Protein AF-A0A1Z2XP63-F1 (afdb_monomer)

Mean predicted aligned error: 11.04 Å

Solvent-accessible surface area (backbone atoms only — not comparable to full-atom values): 19575 Å² total; per-residue (Å²): 130,89,80,77,84,49,74,69,53,55,50,52,48,52,48,51,57,40,24,69,79,58,38,51,77,51,30,22,65,76,68,73,44,58,54,68,60,51,52,61,46,58,79,58,48,83,84,54,69,61,41,58,48,47,54,52,58,77,40,43,87,77,51,74,78,88,70,82,74,56,65,56,58,56,46,28,33,49,48,48,53,48,49,58,50,52,52,52,50,43,52,54,37,48,51,52,40,49,58,58,30,53,35,31,29,61,64,52,76,69,74,53,88,68,74,53,41,88,83,45,42,54,40,68,40,58,62,42,39,68,79,46,59,31,21,59,68,41,46,67,56,55,66,71,60,34,40,54,51,50,42,54,51,19,61,75,72,74,42,89,68,53,68,73,56,40,50,52,54,35,52,55,30,63,73,53,86,66,79,50,71,101,43,72,67,53,51,48,55,52,46,52,38,46,52,54,40,49,52,50,32,36,50,47,34,55,51,44,52,52,30,37,58,43,32,64,77,38,89,60,30,69,67,47,51,70,37,88,53,19,53,75,68,48,27,35,48,50,51,31,74,61,54,70,68,78,82,41,89,44,62,65,56,47,34,43,34,35,25,45,35,77,65,88,74,84,56,98,84,62,89,72,95,73,87,64,69,39,96,40,69,49,86,58,44,47,57,52,41,52,52,31,49,50,46,36,65,74,68,56,49,80,86,38,71,46,39,52,48,35,52,52,35,49,74,71,67,48,54,69,71,57,33,48,37,52,30,41,38,52,44,50,48,49,52,49,51,55,49,52,54,52,53,55,63,73,78,105

Nearest PDB structures (foldseek):
  8wt6-assembly1_D  TM=7.818E-01  e=1.299E-03  Escherichia coli
  3icx-assembly2_C-2  TM=6.007E-01  e=1.421E-02  Saccharolobus solfataricus
  5gin-assembly1_A  TM=4.903E-01  e=7.813E-03  Saccharolobus solfataricus

Radius of gyration: 26.94 Å; Cα contacts (8 Å, |Δi|>4): 339; chains: 1; bounding box: 61×52×84 Å

Sequence (348 aa):
MSKSITQDMKYSQSLMKNAEKNCVSRASRKYNKSRSYIYFWKARWDGSVESLANYALDHWIDLKRYAPEPETRKMLKTYHRQYGQYLKLKVSLKTNLITLLDEVFPGANTLFTSAPRKSDGHEKWVDFAVKFWHRECVCGGSEAAFAKRYQKWCQKHGYRFSEQKALQIYEIASSHPNTLPKAEDTKRLITYAVNQLTSITETLSSIQNEMLSLASVLPKFPVVMGMFGMGETLGPQLMAEIGNIERFERKQSLVAFAGVDAPAYQSGTFESQKRHISKRGSPRLPKTFFQVMNTILQHAPADDPVYQFLDRKRAEGKHYYVYMTAGANKFLRIYYGTVKAYLRQLDC

Organism: NCBI:txid1796620

Secondary structure (DSSP, 8-state):
---PPPHHHHHHHHHHHHHHHH-HHHHHHHHT--HHHHHHHHTT--SSSHHHHHHHHHTTTTS---PPPPHHHHHHHHHHHHHHHHHHHHHHHHHHHHHHHHTTSTTGGGS--PPPPTTT---HHHHHHHH--STHHHHTS-HHHHHHHHHHHHHHTTPPP-HHHHHHHHHHHHHS--SS-S-HHHHHHHHHHHHHHHHHHHHHHHHHHHHHHHHHTSTTHHHHHTSTT-HHHHHHHHHHHH--GGG-SSHHHHHHHTT-S------TT---S-PPPP--S-SSHHHHHHHHHHHHHHH--TT-HHHHHHHHHHHTT--HHHHHHHHHHHHHHHHHHHHHHHHHHH--

pLDDT: mean 86.23, std 15.27, range [33.44, 98.0]

InterPro domains:
  IPR003346 Transposase IS116/IS110/IS902, C-terminal [PF02371] (224-305)
  IPR047650 Transposase IS110-like [PTHR33055] (52-340)

Structure (mmCIF, N/CA/C/O backbone):
data_AF-A0A1Z2XP63-F1
#
_entry.id   AF-A0A1Z2XP63-F1
#
loop_
_atom_site.group_PDB
_atom_site.id
_atom_site.type_symbol
_atom_site.label_atom_id
_atom_site.label_alt_id
_atom_site.label_comp_id
_atom_site.label_asym_id
_atom_site.label_entity_id
_atom_site.label_seq_id
_atom_site.pdbx_PDB_ins_code
_atom_site.Cartn_x
_atom_site.Cartn_y
_atom_site.Cartn_z
_atom_site.occupancy
_atom_site.B_iso_or_equiv
_atom_site.auth_seq_id
_atom_site.auth_comp_id
_atom_site.auth_asym_id
_atom_site.auth_atom_id
_atom_site.pdbx_PDB_model_num
ATOM 1 N N . MET A 1 1 ? -2.467 20.332 51.821 1.00 35.47 1 MET A N 1
ATOM 2 C CA . MET A 1 1 ? -1.634 19.850 50.695 1.00 35.47 1 MET A CA 1
ATOM 3 C C . MET A 1 1 ? -1.963 20.670 49.455 1.00 35.47 1 MET A C 1
ATOM 5 O O . MET A 1 1 ? -3.092 20.612 48.987 1.00 35.47 1 MET A O 1
ATOM 9 N N . SER A 1 2 ? -1.013 21.475 48.974 1.00 33.44 2 SER A N 1
ATOM 10 C CA . SER A 1 2 ? -1.132 22.247 47.728 1.00 33.44 2 SER A CA 1
ATOM 11 C C . SER A 1 2 ? -1.314 21.282 46.546 1.00 33.44 2 SER A C 1
ATOM 13 O O . SER A 1 2 ? -0.408 20.508 46.238 1.00 33.44 2 SER A O 1
ATOM 15 N N . LYS A 1 3 ? -2.509 21.249 45.937 1.00 50.16 3 LYS A N 1
ATOM 16 C CA . LYS A 1 3 ? -2.795 20.414 44.758 1.00 50.16 3 LYS A CA 1
ATOM 17 C C . LYS A 1 3 ? -2.100 21.056 43.555 1.00 50.16 3 LYS A C 1
ATOM 19 O O . LYS A 1 3 ? -2.509 22.125 43.109 1.00 50.16 3 LYS A O 1
ATOM 24 N N . SER A 1 4 ? -1.024 20.446 43.055 1.00 54.75 4 SER A N 1
ATOM 25 C CA . SER A 1 4 ? -0.286 21.008 41.922 1.00 54.75 4 SER A CA 1
ATOM 26 C C . SER A 1 4 ? -1.138 20.966 40.646 1.00 54.75 4 SER A C 1
ATOM 28 O O . SER A 1 4 ? -1.776 19.965 40.319 1.00 54.75 4 SER A O 1
ATOM 30 N N . ILE A 1 5 ? -1.177 22.087 39.924 1.00 59.34 5 ILE A N 1
ATOM 31 C CA . ILE A 1 5 ? -1.890 22.196 38.649 1.00 59.34 5 ILE A CA 1
ATOM 32 C C . ILE A 1 5 ? -1.161 21.342 37.602 1.00 59.34 5 ILE A C 1
ATOM 34 O O . ILE A 1 5 ? -0.014 21.635 37.250 1.00 59.34 5 ILE A O 1
ATOM 38 N N . THR A 1 6 ? -1.836 20.325 37.059 1.00 70.81 6 THR A N 1
ATOM 39 C CA . THR A 1 6 ? -1.261 19.439 36.034 1.00 70.81 6 THR A CA 1
ATOM 40 C C . THR A 1 6 ? -1.131 20.133 34.672 1.00 70.81 6 THR A C 1
ATOM 42 O O . THR A 1 6 ? -1.803 21.124 34.366 1.00 70.81 6 THR A O 1
ATOM 45 N N . GLN A 1 7 ? -0.258 19.609 33.808 1.00 62.97 7 GLN A N 1
ATOM 46 C CA . GLN A 1 7 ? -0.040 20.149 32.461 1.00 62.97 7 GLN A CA 1
ATOM 47 C C . GLN A 1 7 ? -1.306 20.084 31.585 1.00 62.97 7 GLN A C 1
ATOM 49 O O . GLN A 1 7 ? -1.567 21.009 30.812 1.00 62.97 7 GLN A O 1
ATOM 54 N N . ASP A 1 8 ? -2.143 19.062 31.778 1.00 63.91 8 ASP A N 1
ATOM 55 C CA . ASP A 1 8 ? -3.434 18.913 31.095 1.00 63.91 8 ASP A CA 1
ATOM 56 C C . ASP A 1 8 ? -4.460 19.970 31.527 1.00 63.91 8 ASP A C 1
ATOM 58 O O . ASP A 1 8 ? -5.258 20.446 30.710 1.00 63.91 8 ASP A O 1
ATOM 62 N N . MET A 1 9 ? -4.411 20.406 32.789 1.00 71.88 9 MET A N 1
ATOM 63 C CA . MET A 1 9 ? -5.259 21.486 33.296 1.00 71.88 9 MET A CA 1
ATOM 64 C C . MET A 1 9 ? -4.839 22.840 32.719 1.00 71.88 9 MET A C 1
ATOM 66 O O . MET A 1 9 ? -5.693 23.601 32.266 1.00 71.88 9 MET A O 1
ATOM 70 N N . LYS A 1 10 ? -3.528 23.111 32.619 1.00 73.94 10 LYS A N 1
ATOM 71 C CA . LYS A 1 10 ? -3.009 24.313 31.935 1.00 73.94 10 LYS A CA 1
ATOM 72 C C . LYS A 1 10 ? -3.377 24.323 30.451 1.00 73.94 10 LYS A C 1
ATOM 74 O O . LYS A 1 10 ? -3.763 25.363 29.915 1.00 73.94 10 LYS A O 1
ATOM 79 N N . TYR A 1 11 ? -3.304 23.166 29.787 1.00 78.06 11 TYR A N 1
ATOM 80 C CA . TYR A 1 11 ? -3.741 23.015 28.398 1.00 78.06 11 TYR A CA 1
ATOM 81 C C . TYR A 1 11 ? -5.241 23.304 28.242 1.00 78.06 11 TYR A C 1
ATOM 83 O O . TYR A 1 11 ? -5.636 24.070 27.360 1.00 78.06 11 TYR A O 1
ATOM 91 N N . SER A 1 12 ? -6.073 22.744 29.122 1.00 79.00 12 SER A N 1
ATOM 92 C CA . SER A 1 12 ? -7.526 22.940 29.100 1.00 79.00 12 SER A CA 1
ATOM 93 C C . SER A 1 12 ? -7.911 24.394 29.393 1.00 79.00 12 SER A C 1
ATOM 95 O O . SER A 1 12 ? -8.732 24.961 28.674 1.00 79.00 12 SER A O 1
ATOM 97 N N . GLN A 1 13 ? -7.241 25.050 30.345 1.00 81.94 13 GLN A N 1
ATOM 98 C CA . GLN A 1 13 ? -7.426 26.477 30.618 1.00 81.94 13 GLN A CA 1
ATOM 99 C C . GLN A 1 13 ? -7.012 27.347 29.417 1.00 81.94 13 GLN A C 1
ATOM 101 O O . GLN A 1 13 ? -7.727 28.275 29.042 1.00 81.94 13 GLN A O 1
ATOM 106 N N . SER A 1 14 ? -5.884 27.034 28.768 1.00 84.38 14 SER A N 1
ATOM 107 C CA . SER A 1 14 ? -5.434 27.729 27.553 1.00 84.38 14 SER A CA 1
ATOM 108 C C . SER A 1 14 ? -6.450 27.597 26.413 1.00 84.38 14 SER A C 1
ATOM 110 O O . SER A 1 14 ? -6.760 28.581 25.736 1.00 84.38 14 SER A O 1
ATOM 112 N N . LEU A 1 15 ? -7.008 26.397 26.227 1.00 85.56 15 LEU A N 1
ATOM 113 C CA . LEU A 1 15 ? -8.052 26.125 25.242 1.00 85.56 15 LEU A CA 1
ATOM 114 C C . LEU A 1 15 ? -9.317 26.957 25.508 1.00 85.56 15 LEU A C 1
ATOM 116 O O . LEU A 1 15 ? -9.838 27.566 24.571 1.00 85.56 15 LEU A O 1
ATOM 120 N N . MET A 1 16 ? -9.798 27.003 26.754 1.00 88.31 16 MET A N 1
ATOM 121 C CA . MET A 1 16 ? -11.005 27.757 27.116 1.00 88.31 16 MET A CA 1
ATOM 122 C C . MET A 1 16 ? -10.810 29.270 26.951 1.00 88.31 16 MET A C 1
ATOM 124 O O . MET A 1 16 ? -11.596 29.908 26.247 1.00 88.31 16 MET A O 1
ATOM 128 N N . LYS A 1 17 ? -9.693 29.822 27.450 1.00 87.56 17 LYS A N 1
ATOM 129 C CA . LYS A 1 17 ? -9.319 31.234 27.240 1.00 87.56 17 LYS A CA 1
ATOM 130 C C . LYS A 1 17 ? -9.231 31.588 25.754 1.00 87.56 17 LYS A C 1
ATOM 132 O O . LYS A 1 17 ? -9.656 32.659 25.321 1.00 87.56 17 LYS A O 1
ATOM 137 N N . ASN A 1 18 ? -8.697 30.684 24.929 1.00 87.25 18 ASN A N 1
ATOM 138 C CA . ASN A 1 18 ? -8.637 30.908 23.487 1.00 87.25 18 ASN A CA 1
ATOM 139 C C . ASN A 1 18 ? -10.026 30.892 22.828 1.00 87.25 18 ASN A C 1
ATOM 141 O O . ASN A 1 18 ? -10.256 31.678 21.907 1.00 87.25 18 ASN A O 1
ATOM 145 N N . ALA A 1 19 ? -10.929 30.022 23.289 1.00 87.38 19 ALA A N 1
ATOM 146 C CA . ALA A 1 19 ? -12.294 29.906 22.785 1.00 87.38 19 ALA A CA 1
ATOM 147 C C . ALA A 1 19 ? -13.172 31.113 23.145 1.00 87.38 19 ALA A C 1
ATOM 149 O O . ALA A 1 19 ? -14.024 31.487 22.335 1.00 87.38 19 ALA A O 1
ATOM 150 N N . GLU A 1 20 ? -12.956 31.738 24.304 1.00 86.06 20 GLU A N 1
ATOM 151 C CA . GLU A 1 20 ? -13.557 33.033 24.644 1.00 86.06 20 GLU A CA 1
ATOM 152 C C . GLU A 1 20 ? -13.041 34.147 23.742 1.00 86.06 20 GLU A C 1
ATOM 154 O O . GLU A 1 20 ? -13.836 34.832 23.106 1.00 86.06 20 GLU A O 1
ATOM 159 N N . LYS A 1 21 ? -11.715 34.269 23.606 1.00 88.69 21 LYS A N 1
ATOM 160 C CA . LYS A 1 21 ? -11.100 35.364 22.846 1.00 88.69 21 LYS A CA 1
ATOM 161 C C . LYS A 1 21 ? -11.363 35.293 21.338 1.00 88.69 21 LYS A C 1
ATOM 163 O O . LYS A 1 21 ? -11.509 36.322 20.692 1.00 88.69 21 LYS A O 1
ATOM 168 N N . ASN A 1 22 ? -11.361 34.094 20.750 1.00 84.69 22 ASN A N 1
ATOM 169 C CA . ASN A 1 22 ? -11.318 33.918 19.290 1.00 84.69 22 ASN A CA 1
ATOM 170 C C . ASN A 1 22 ? -12.488 33.116 18.711 1.00 84.69 22 ASN A C 1
ATOM 172 O O . ASN A 1 22 ? -12.426 32.763 17.538 1.00 84.69 22 ASN A O 1
ATOM 176 N N . CYS A 1 23 ? -13.526 32.833 19.500 1.00 84.62 23 CYS A N 1
ATOM 177 C CA . CYS A 1 23 ? -14.648 31.944 19.190 1.00 84.62 23 CYS A CA 1
ATOM 178 C C . CYS A 1 23 ? -14.305 30.439 19.102 1.00 84.62 23 CYS A C 1
ATOM 180 O O . CYS A 1 23 ? -13.209 30.007 18.725 1.00 84.62 23 CYS A O 1
ATOM 182 N N . VAL A 1 24 ? -15.303 29.603 19.415 1.00 81.12 24 VAL A N 1
ATOM 183 C CA . VAL A 1 24 ? -15.183 28.134 19.512 1.00 81.12 24 VAL A CA 1
ATOM 184 C C . VAL A 1 24 ? -14.711 27.496 18.199 1.00 81.12 24 VAL A C 1
ATOM 186 O O . VAL A 1 24 ? -13.951 26.527 18.200 1.00 81.12 24 VAL A O 1
ATOM 189 N N . SER A 1 25 ? -15.104 28.060 17.055 1.00 73.62 25 SER A N 1
ATOM 190 C CA . SER A 1 25 ? -14.735 27.553 15.728 1.00 73.62 25 SER A CA 1
ATOM 191 C C . SER A 1 25 ? -13.250 27.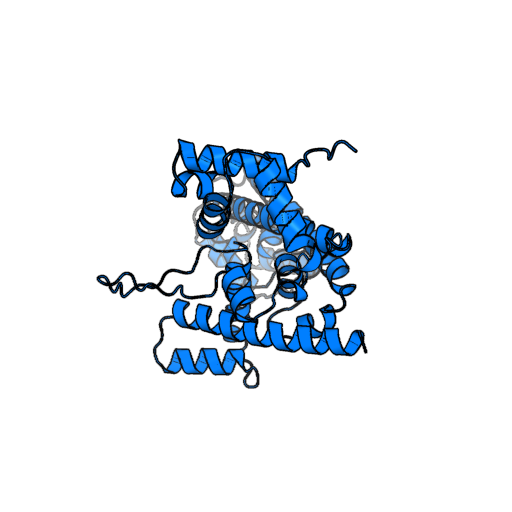711 15.392 1.00 73.62 25 SER A C 1
ATOM 193 O O . SER A 1 25 ? -12.715 26.885 14.642 1.00 73.62 25 SER A O 1
ATOM 195 N N . ARG A 1 26 ? -12.583 28.756 15.902 1.00 75.94 26 ARG A N 1
ATOM 196 C CA . ARG A 1 26 ? -11.135 28.958 15.721 1.00 75.94 26 ARG A CA 1
ATOM 197 C C . ARG A 1 26 ? -10.340 28.158 16.750 1.00 75.94 26 ARG A C 1
ATOM 199 O O . ARG A 1 26 ? -9.388 27.482 16.364 1.00 75.94 26 ARG A O 1
ATOM 206 N N . ALA A 1 27 ? -10.788 28.125 18.006 1.00 79.44 27 ALA A N 1
ATOM 207 C CA . ALA A 1 27 ? -10.172 27.304 19.051 1.00 79.44 27 ALA A CA 1
ATOM 208 C C . ALA A 1 27 ? -10.202 25.802 18.708 1.00 79.44 27 ALA A C 1
ATOM 210 O O . ALA A 1 27 ? -9.191 25.115 18.834 1.00 79.44 27 ALA A O 1
ATOM 211 N N . SER A 1 28 ? -11.320 25.307 18.164 1.00 74.25 28 SER A N 1
ATOM 212 C CA . SER A 1 28 ? -11.465 23.920 17.695 1.00 74.25 28 SER A CA 1
ATOM 213 C C . SER A 1 28 ? -10.402 23.523 16.667 1.00 74.25 28 SER A C 1
ATOM 215 O O . SER A 1 28 ? -9.818 22.446 16.775 1.00 74.25 28 SER A O 1
ATOM 217 N N . ARG A 1 29 ? -10.102 24.412 15.709 1.00 72.44 29 ARG A N 1
ATOM 218 C CA . ARG A 1 29 ? -9.058 24.192 14.698 1.00 72.44 29 ARG A CA 1
ATOM 219 C C . ARG A 1 29 ? -7.657 24.267 15.298 1.00 72.44 29 ARG A C 1
ATOM 221 O O . ARG A 1 29 ? -6.860 23.369 15.059 1.00 72.44 29 ARG A O 1
ATOM 228 N N . LYS A 1 30 ? -7.377 25.302 16.097 1.00 76.75 30 LYS A N 1
ATOM 229 C CA . LYS A 1 30 ? -6.051 25.541 16.688 1.00 76.75 30 LYS A CA 1
ATOM 230 C C . LYS A 1 30 ? -5.608 24.4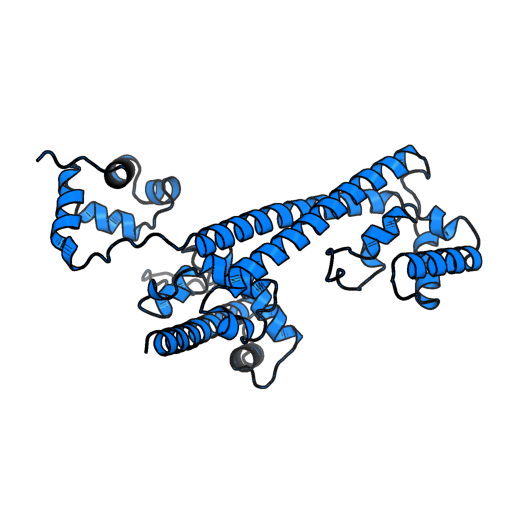12 17.622 1.00 76.75 30 LYS A C 1
ATOM 232 O O . LYS A 1 30 ? -4.452 24.015 17.592 1.00 76.75 30 LYS A O 1
ATOM 237 N N . TYR A 1 31 ? -6.526 23.890 18.429 1.00 75.88 31 TYR A N 1
ATOM 238 C CA . TYR A 1 31 ? -6.220 22.870 19.436 1.00 75.88 31 TYR A CA 1
ATOM 239 C C . TYR A 1 31 ? -6.621 21.453 19.008 1.00 75.88 31 TYR A C 1
ATOM 241 O O . TYR A 1 31 ? -6.443 20.511 19.777 1.00 75.88 31 TYR A O 1
ATOM 249 N N . ASN A 1 32 ? -7.156 21.286 17.794 1.00 76.62 32 ASN A N 1
ATOM 250 C CA . ASN A 1 32 ? -7.627 20.008 17.257 1.00 76.62 32 ASN A CA 1
ATOM 251 C C . ASN A 1 32 ? -8.604 19.271 18.203 1.00 76.62 32 ASN A C 1
ATOM 253 O O . ASN A 1 32 ? -8.481 18.073 18.467 1.00 76.62 32 ASN A O 1
ATOM 257 N N . LYS A 1 33 ? -9.578 20.010 18.747 1.00 80.94 33 LYS A N 1
ATOM 258 C CA . LYS A 1 33 ? -10.647 19.490 19.619 1.00 80.94 33 LYS A CA 1
ATOM 259 C C . LYS A 1 33 ? -12.009 19.759 18.995 1.00 80.94 33 LYS A C 1
ATOM 261 O O . LYS A 1 33 ? -12.190 20.746 18.283 1.00 80.94 33 LYS A O 1
ATOM 266 N N . SER A 1 34 ? -12.986 18.889 19.248 1.00 70.44 34 SER A N 1
ATOM 267 C CA . SER A 1 34 ? -14.337 19.073 18.708 1.00 70.44 34 SER A CA 1
ATOM 268 C C . SER A 1 34 ? -15.008 20.304 19.327 1.00 70.44 34 SER A C 1
ATOM 270 O O . SER A 1 34 ? -14.776 20.640 20.487 1.00 70.44 34 SER A O 1
ATOM 272 N N . ARG A 1 35 ? -15.877 20.982 18.567 1.00 71.56 35 ARG A N 1
ATOM 273 C CA . ARG A 1 35 ? -16.657 22.112 19.102 1.00 71.56 35 ARG A CA 1
ATOM 274 C C . ARG A 1 35 ? -17.518 21.681 20.290 1.00 71.56 35 ARG A C 1
ATOM 276 O O . ARG A 1 35 ? -17.586 22.409 21.267 1.00 71.56 35 ARG A O 1
ATOM 283 N N . SER A 1 36 ? -18.096 20.479 20.237 1.00 67.88 36 SER A N 1
ATOM 284 C CA . SER A 1 36 ? -18.866 19.890 21.340 1.00 67.88 36 SER A CA 1
ATOM 285 C C . SER A 1 36 ? -18.033 19.731 22.612 1.00 67.88 36 SER A C 1
ATOM 287 O O . SER A 1 36 ? -18.520 20.070 23.680 1.00 67.88 36 SER A O 1
ATOM 289 N N . TYR A 1 37 ? -16.770 19.296 22.503 1.00 78.62 37 TYR A N 1
ATOM 290 C CA . TYR A 1 37 ? -15.847 19.242 23.643 1.00 78.62 37 TYR A CA 1
ATOM 291 C C . TYR A 1 37 ? -15.606 20.636 24.233 1.00 78.62 37 TYR A C 1
ATOM 293 O O . TYR A 1 37 ? -15.612 20.808 25.445 1.00 78.62 37 TYR A O 1
ATOM 301 N N . ILE A 1 38 ? -15.436 21.650 23.382 1.00 79.88 38 ILE A N 1
ATOM 302 C CA . ILE A 1 38 ? -15.208 23.023 23.844 1.00 79.88 38 ILE A CA 1
ATOM 303 C C . ILE A 1 38 ? -16.459 23.604 24.513 1.00 79.88 38 ILE A C 1
ATOM 305 O O . ILE A 1 38 ? -16.338 24.199 25.574 1.00 79.88 38 ILE A O 1
ATOM 309 N N . TYR A 1 39 ? -17.653 23.411 23.946 1.00 81.50 39 TYR A N 1
ATOM 310 C CA . TYR A 1 39 ? -18.909 23.856 24.565 1.00 81.50 39 TYR A CA 1
ATOM 311 C C . TYR A 1 39 ? -19.203 23.134 25.881 1.00 81.50 39 TYR A C 1
ATOM 313 O O . TYR A 1 39 ? -19.644 23.767 26.835 1.00 81.50 39 TYR A O 1
ATOM 321 N N . PHE A 1 40 ? -18.920 21.832 25.942 1.00 78.88 40 PHE A N 1
ATOM 322 C CA . PHE A 1 40 ? -19.065 21.027 27.150 1.00 78.88 40 PHE A CA 1
ATOM 323 C C . PHE A 1 40 ? -18.280 21.616 28.330 1.00 78.88 40 PHE A C 1
ATOM 325 O O . PHE A 1 40 ? -18.842 21.761 29.416 1.00 78.88 40 PHE A O 1
ATOM 332 N N . TRP A 1 41 ? -17.021 21.999 28.090 1.00 81.94 41 TRP A N 1
ATOM 333 C CA . TRP A 1 41 ? -16.164 22.627 29.097 1.00 81.94 41 TRP A CA 1
ATOM 334 C C . TRP A 1 41 ? -16.496 24.101 29.326 1.00 81.94 41 TRP A C 1
ATOM 336 O O . TRP A 1 41 ? -16.503 24.534 30.468 1.00 81.94 41 TRP A O 1
ATOM 346 N N . LYS A 1 42 ? -16.852 24.863 28.285 1.00 81.38 42 LYS A N 1
ATOM 347 C CA . LYS A 1 42 ? -17.227 26.279 28.421 1.00 81.38 42 LYS A CA 1
ATOM 348 C C . LYS A 1 42 ? -18.471 26.476 29.296 1.00 81.38 42 LYS A C 1
ATOM 350 O O . LYS A 1 42 ? -18.561 27.472 29.991 1.00 81.38 42 LYS A O 1
ATOM 355 N N . ALA A 1 43 ? -19.403 25.522 29.292 1.00 78.88 43 ALA A N 1
ATOM 356 C CA . ALA A 1 43 ? -20.575 25.545 30.170 1.00 78.88 43 ALA A CA 1
ATOM 357 C C . ALA A 1 43 ? -20.255 25.258 31.653 1.00 78.88 43 ALA A C 1
ATOM 359 O O . ALA A 1 43 ? -21.129 25.413 32.497 1.00 78.88 43 ALA A O 1
ATOM 360 N N . ARG A 1 44 ? -19.042 24.782 31.962 1.00 74.00 44 ARG A N 1
ATOM 361 C CA . ARG A 1 44 ? -18.620 24.300 33.293 1.00 74.00 44 ARG A CA 1
ATOM 362 C C . ARG A 1 44 ? -17.367 25.002 33.818 1.00 74.00 44 ARG A C 1
ATOM 364 O O . ARG A 1 44 ? -16.902 24.695 34.907 1.00 74.00 44 ARG A O 1
ATOM 371 N N . TRP A 1 45 ? -16.798 25.898 33.020 1.00 82.81 45 TRP A N 1
ATOM 372 C CA . TRP A 1 45 ? -15.585 26.631 33.329 1.00 82.81 45 TRP A CA 1
ATOM 373 C C . TRP A 1 45 ? -15.956 28.063 33.695 1.00 82.81 45 TRP A C 1
ATOM 375 O O . TRP A 1 45 ? -16.557 28.773 32.895 1.00 82.81 45 TRP A O 1
ATOM 385 N N . ASP A 1 46 ? -15.585 28.469 34.901 1.00 80.94 46 ASP A N 1
ATOM 386 C CA . ASP A 1 46 ? -15.878 29.783 35.489 1.00 80.94 46 ASP A CA 1
ATOM 387 C C . ASP A 1 46 ? -14.730 30.800 35.322 1.00 80.94 46 ASP A C 1
ATOM 389 O O . ASP A 1 46 ? -14.769 31.887 35.891 1.00 80.94 46 ASP A O 1
ATOM 393 N N . GLY A 1 47 ? -13.681 30.447 34.570 1.00 79.12 47 GLY A N 1
ATOM 394 C CA . GLY A 1 47 ? -12.466 31.256 34.412 1.00 79.12 47 GLY A CA 1
ATOM 395 C C . GLY A 1 47 ? -11.259 30.744 35.210 1.00 79.12 47 GLY A C 1
ATOM 396 O O . GLY A 1 47 ? -10.108 31.019 34.839 1.00 79.12 47 GLY A O 1
ATOM 397 N N . SER A 1 48 ? -11.492 29.941 36.252 1.00 81.00 48 SER A N 1
ATOM 398 C CA . SER A 1 48 ? -10.464 29.403 37.152 1.00 81.00 48 SER A CA 1
ATOM 399 C C . SER A 1 48 ? -9.900 28.052 36.675 1.00 81.00 48 SER A C 1
ATOM 401 O O . SER A 1 48 ? -10.441 27.409 35.774 1.00 81.00 48 SER A O 1
ATOM 403 N N . VAL A 1 49 ? -8.752 27.625 37.204 1.00 72.12 49 VAL A N 1
ATOM 404 C CA . VAL A 1 49 ? -8.227 26.260 36.961 1.00 72.12 49 VAL A CA 1
ATOM 405 C C . VAL A 1 49 ? -8.915 25.258 37.889 1.00 72.12 49 VAL A C 1
ATOM 407 O O . VAL A 1 49 ? -9.044 24.073 37.579 1.00 72.12 49 VAL A O 1
ATOM 410 N N . GLU A 1 50 ? -9.385 25.765 39.017 1.00 77.50 50 GLU A N 1
ATOM 411 C CA . GLU A 1 50 ? -10.045 25.080 40.106 1.00 77.50 50 GLU A CA 1
ATOM 412 C C . GLU A 1 50 ? -11.404 24.525 39.666 1.00 77.50 50 GLU A C 1
ATOM 414 O O . GLU 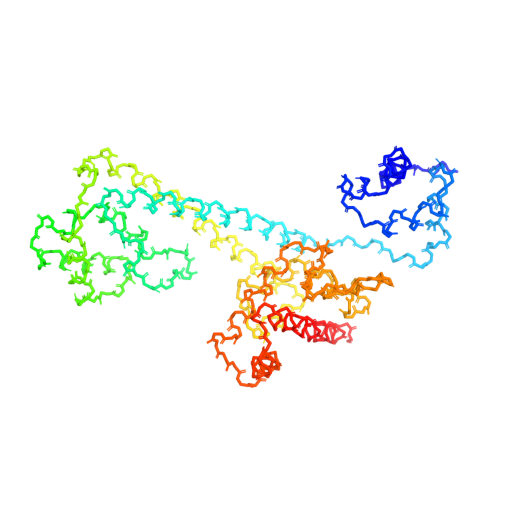A 1 50 ? -11.705 23.387 40.001 1.00 77.50 50 GLU A O 1
ATOM 419 N N . SER A 1 51 ? -12.175 25.223 38.822 1.00 76.06 51 SER A N 1
ATOM 420 C CA . SER A 1 51 ? -13.423 24.674 38.256 1.00 76.06 51 SER A CA 1
ATOM 421 C C . SER A 1 51 ? -13.201 23.453 37.362 1.00 76.06 51 SER A C 1
ATOM 423 O O . SER A 1 51 ? -13.983 22.501 37.393 1.00 76.06 51 SER A O 1
ATOM 425 N N . LEU A 1 52 ? -12.089 23.417 36.619 1.00 71.88 52 LEU A N 1
ATOM 426 C CA . LEU A 1 52 ? -11.688 22.233 35.849 1.00 71.88 52 LEU A CA 1
ATOM 427 C C . LEU A 1 52 ? -11.265 21.084 36.777 1.00 71.88 52 LEU A C 1
ATOM 429 O O . LEU A 1 52 ? -11.546 19.921 36.483 1.00 71.88 52 LEU A O 1
ATOM 433 N N . ALA A 1 53 ? -10.603 21.409 37.893 1.00 69.88 53 ALA A N 1
ATOM 434 C CA . ALA A 1 53 ? -10.197 20.448 38.916 1.00 69.88 53 ALA A CA 1
ATOM 435 C C . ALA A 1 53 ? -11.406 19.845 39.638 1.00 69.88 53 ALA A C 1
ATOM 437 O O . ALA A 1 53 ? -11.476 18.632 39.804 1.00 69.88 53 ALA A O 1
ATOM 438 N N . ASN A 1 54 ? -12.360 20.688 40.031 1.00 74.50 54 ASN A N 1
ATOM 439 C CA . ASN A 1 54 ? -13.559 20.305 40.764 1.00 74.50 54 ASN A CA 1
ATOM 440 C C . ASN A 1 54 ? -14.439 19.393 39.919 1.00 74.50 54 ASN A C 1
ATOM 442 O O . ASN A 1 54 ? -14.829 18.345 40.403 1.00 74.50 54 ASN A O 1
ATOM 446 N N . TYR A 1 55 ? -14.612 19.674 38.623 1.00 71.56 55 TYR A N 1
ATOM 447 C CA . TYR A 1 55 ? -15.312 18.742 37.735 1.00 71.56 55 TYR A CA 1
ATOM 448 C C . TYR A 1 55 ? -14.654 17.351 37.707 1.00 71.56 55 TYR A C 1
ATOM 450 O O . TYR A 1 55 ? -15.344 16.333 37.756 1.00 71.56 55 TYR A O 1
ATOM 458 N N . ALA A 1 56 ? -13.320 17.293 37.634 1.00 65.12 56 ALA A N 1
ATOM 459 C CA . ALA A 1 56 ? -12.588 16.029 37.646 1.00 65.12 56 ALA A CA 1
ATOM 460 C C . ALA A 1 56 ? -12.645 15.315 39.009 1.00 65.12 56 ALA A C 1
ATOM 462 O O . ALA A 1 56 ? -12.570 14.091 39.043 1.00 65.12 56 ALA A O 1
ATOM 463 N N . LEU A 1 57 ? -12.777 16.059 40.111 1.00 71.50 57 LEU A N 1
ATOM 464 C CA . LEU A 1 57 ? -12.961 15.517 41.459 1.00 71.50 57 LEU A CA 1
ATOM 465 C C . LEU A 1 57 ? -14.395 15.013 41.677 1.00 71.50 57 LEU A C 1
ATOM 467 O O . LEU A 1 57 ? -14.571 13.904 42.168 1.00 71.50 57 LEU A O 1
ATOM 471 N N . ASP A 1 58 ? -15.401 15.772 41.245 1.00 71.94 58 ASP A N 1
ATOM 472 C CA . ASP A 1 58 ? -16.823 15.420 41.354 1.00 71.94 58 ASP A CA 1
ATOM 473 C C . ASP A 1 58 ? -17.156 14.167 40.541 1.00 71.94 58 ASP A C 1
ATOM 475 O O . ASP A 1 58 ? -17.952 13.334 40.960 1.00 71.94 58 ASP A O 1
ATOM 479 N N . HIS A 1 59 ? -16.494 13.999 39.395 1.00 66.19 59 HIS A N 1
ATOM 480 C CA . HIS A 1 59 ? -16.646 12.826 38.535 1.00 66.19 59 HIS A CA 1
ATOM 481 C C . HIS A 1 59 ? -15.494 11.833 38.717 1.00 66.19 59 HIS A C 1
ATOM 483 O O . HIS A 1 59 ? -15.318 10.947 37.885 1.00 66.19 59 HIS A O 1
ATOM 489 N N . TRP A 1 60 ? -14.688 11.961 39.779 1.00 67.44 60 TRP A N 1
ATOM 490 C CA . TRP A 1 60 ? -13.521 11.100 40.009 1.00 67.44 60 TRP A CA 1
ATOM 491 C C . TRP A 1 60 ? -13.896 9.617 40.050 1.00 67.44 60 TRP A C 1
ATOM 493 O O . TRP A 1 60 ? -13.146 8.777 39.561 1.00 67.44 60 TRP A O 1
ATOM 503 N N . ILE A 1 61 ? -15.076 9.314 40.596 1.00 63.56 61 ILE A N 1
ATOM 504 C CA . ILE A 1 61 ? -15.627 7.958 40.700 1.00 63.56 61 ILE A CA 1
ATOM 505 C C . ILE A 1 61 ? -15.989 7.394 39.311 1.00 63.56 61 ILE A C 1
ATOM 507 O O . ILE A 1 61 ? -15.776 6.210 39.058 1.00 63.56 61 ILE A O 1
ATOM 511 N N . ASP A 1 62 ? -16.463 8.240 38.391 1.00 61.94 62 ASP A N 1
ATOM 512 C CA . ASP A 1 62 ? -16.864 7.849 37.030 1.00 61.94 62 ASP A CA 1
ATOM 513 C C . ASP A 1 62 ? -15.701 7.880 36.024 1.00 61.94 62 ASP A C 1
ATOM 515 O O . ASP A 1 62 ? -15.758 7.283 34.940 1.00 61.94 62 ASP A O 1
ATOM 519 N N . LEU A 1 63 ? -14.623 8.595 36.352 1.00 57.34 63 LEU A N 1
ATOM 520 C CA . LEU A 1 63 ? -13.434 8.678 35.519 1.00 57.34 63 LEU A CA 1
ATOM 521 C C . LEU A 1 63 ? -12.661 7.360 35.582 1.00 57.34 63 LEU A C 1
ATOM 523 O O . LEU A 1 63 ? -12.034 7.007 36.579 1.00 57.34 63 LEU A O 1
ATOM 527 N N . LYS A 1 64 ? -12.632 6.643 34.454 1.00 54.22 64 LYS A N 1
ATOM 528 C CA . LYS A 1 64 ? -11.769 5.466 34.304 1.00 54.22 64 LYS A CA 1
ATOM 529 C C . LYS A 1 64 ? -10.317 5.857 34.573 1.00 54.22 64 LYS A C 1
ATOM 531 O O . LYS A 1 64 ? -9.779 6.744 33.904 1.00 54.22 64 LYS A O 1
ATOM 536 N N . ARG A 1 65 ? -9.673 5.156 35.512 1.00 49.34 65 ARG A N 1
ATOM 537 C CA . ARG A 1 65 ? -8.247 5.325 35.817 1.00 49.34 65 ARG A CA 1
ATOM 538 C C . ARG A 1 65 ? -7.440 5.229 34.522 1.00 49.34 65 ARG A C 1
ATOM 540 O O . ARG A 1 65 ? -7.583 4.268 33.766 1.00 49.34 65 ARG A O 1
ATOM 547 N N . TYR A 1 66 ? -6.594 6.226 34.266 1.00 49.94 66 TYR A N 1
ATOM 548 C CA . TYR A 1 66 ? -5.677 6.183 33.132 1.00 49.94 66 TYR A CA 1
ATOM 549 C C . TYR A 1 66 ? -4.719 5.001 33.312 1.00 49.94 66 TYR A C 1
ATOM 551 O O . TYR A 1 66 ? -3.864 5.014 34.197 1.00 49.94 66 TYR A O 1
ATOM 559 N N . ALA A 1 67 ? -4.880 3.977 32.478 1.00 50.84 67 ALA A N 1
ATOM 560 C CA . ALA A 1 67 ? -3.903 2.917 32.311 1.00 50.84 67 ALA A CA 1
ATOM 561 C C . ALA A 1 67 ? -3.025 3.287 31.106 1.00 50.84 67 ALA A C 1
ATOM 563 O O . ALA A 1 67 ? -3.573 3.497 30.015 1.00 50.84 67 ALA A O 1
ATOM 564 N N . PRO A 1 68 ? -1.696 3.417 31.272 1.00 53.28 68 PRO A N 1
ATOM 565 C CA . PRO A 1 68 ? -0.816 3.702 30.150 1.00 53.28 68 PRO A CA 1
ATOM 566 C C . PRO A 1 68 ? -1.002 2.638 29.065 1.00 53.28 68 PRO A C 1
ATOM 568 O O . PRO A 1 68 ? -1.095 1.443 29.343 1.00 53.28 68 PRO A O 1
ATOM 571 N N . GLU A 1 69 ? -1.108 3.086 27.814 1.00 62.44 69 GLU A N 1
ATOM 572 C CA . GLU A 1 69 ? -1.237 2.174 26.681 1.00 62.44 69 GLU A CA 1
ATOM 573 C C . GLU A 1 69 ? 0.030 1.298 26.602 1.00 62.44 69 GLU A C 1
ATOM 575 O O . GLU A 1 69 ? 1.127 1.864 26.635 1.00 62.44 69 GLU A O 1
ATOM 580 N N . PRO A 1 70 ? -0.095 -0.045 26.495 1.00 77.75 70 PRO A N 1
ATOM 581 C CA . PRO A 1 70 ? 1.057 -0.938 26.416 1.00 77.75 70 PRO A CA 1
ATOM 582 C C . PRO A 1 70 ? 2.059 -0.464 25.364 1.00 77.75 70 PRO A C 1
ATOM 584 O O . PRO A 1 70 ? 1.655 -0.075 24.260 1.00 77.75 70 PRO A O 1
ATOM 587 N N . GLU A 1 71 ? 3.352 -0.517 25.687 1.00 84.38 71 GLU A N 1
ATOM 588 C CA . GLU A 1 71 ? 4.419 0.014 24.829 1.00 84.38 71 GLU A CA 1
ATOM 589 C C . GLU A 1 71 ? 4.339 -0.535 23.401 1.00 84.38 71 GLU A C 1
ATOM 591 O O . GLU A 1 71 ? 4.453 0.228 22.442 1.00 84.38 71 GLU A O 1
ATOM 596 N N . THR A 1 72 ? 3.984 -1.813 23.246 1.00 87.38 72 THR A N 1
ATOM 597 C CA . THR A 1 72 ? 3.731 -2.465 21.955 1.00 87.38 72 THR A CA 1
ATOM 598 C C . THR A 1 72 ? 2.708 -1.720 21.094 1.00 87.38 72 THR A C 1
ATOM 600 O O . THR A 1 72 ? 2.937 -1.496 19.907 1.00 87.38 72 THR A O 1
ATOM 603 N N . ARG A 1 73 ? 1.576 -1.281 21.665 1.00 85.06 73 ARG A N 1
ATOM 604 C CA . ARG A 1 73 ? 0.533 -0.553 20.917 1.00 85.06 73 ARG A CA 1
ATOM 605 C C . ARG A 1 73 ? 1.020 0.838 20.513 1.00 85.06 73 ARG A C 1
ATOM 607 O O . ARG A 1 73 ? 0.763 1.280 19.390 1.00 85.06 73 ARG A O 1
ATOM 614 N N . LYS A 1 74 ? 1.756 1.515 21.402 1.00 85.88 74 LYS A N 1
ATOM 615 C CA . LYS A 1 74 ? 2.375 2.818 21.117 1.00 85.88 74 LYS A CA 1
ATOM 616 C C . LYS A 1 74 ? 3.424 2.706 20.006 1.00 85.88 74 LYS A C 1
ATOM 618 O O . LYS A 1 74 ? 3.450 3.556 19.111 1.00 85.88 74 LYS A O 1
ATOM 623 N N . MET A 1 75 ? 4.247 1.659 20.030 1.00 91.75 75 MET A N 1
ATOM 624 C CA . MET A 1 75 ? 5.232 1.362 18.988 1.00 91.75 75 MET A CA 1
ATOM 625 C C . MET A 1 75 ? 4.560 1.030 17.665 1.00 91.75 75 MET A C 1
ATOM 627 O O . MET A 1 75 ? 4.837 1.706 16.679 1.00 91.75 75 MET A O 1
ATOM 631 N N . LEU A 1 76 ? 3.583 0.120 17.648 1.00 94.12 76 LEU A N 1
ATOM 632 C CA . LEU A 1 76 ? 2.831 -0.229 16.440 1.00 94.12 76 LEU A CA 1
ATOM 633 C C . LEU A 1 76 ? 2.207 1.011 15.778 1.00 94.12 76 LEU A C 1
ATOM 635 O O . LEU A 1 76 ? 2.292 1.205 14.565 1.00 94.12 76 LEU A O 1
ATOM 639 N N . LYS A 1 77 ? 1.623 1.907 16.581 1.00 90.62 77 LYS A N 1
ATOM 640 C CA . LYS A 1 77 ? 1.066 3.173 16.092 1.00 90.62 77 LYS A CA 1
ATOM 641 C C . LYS A 1 77 ? 2.128 4.136 15.566 1.00 90.62 77 LYS A C 1
ATOM 643 O O . LYS A 1 77 ? 1.873 4.849 14.594 1.00 90.62 77 LYS A O 1
ATOM 648 N N . THR A 1 78 ? 3.300 4.177 16.191 1.00 91.44 78 THR A N 1
ATOM 649 C CA . THR A 1 78 ? 4.440 4.978 15.723 1.00 91.44 78 THR A CA 1
ATOM 650 C C . THR A 1 78 ? 4.961 4.453 14.387 1.00 91.44 78 THR A C 1
ATOM 652 O O . THR A 1 78 ? 5.043 5.232 13.437 1.00 91.44 78 THR A O 1
ATOM 655 N N . TYR A 1 79 ? 5.188 3.143 14.266 1.00 95.69 79 TYR A N 1
ATOM 656 C CA . TYR A 1 79 ? 5.580 2.501 13.012 1.00 95.69 79 TYR A CA 1
ATOM 657 C C . TYR A 1 79 ? 4.552 2.727 11.904 1.00 95.69 79 TYR A C 1
ATOM 659 O O . TYR A 1 79 ? 4.922 3.143 10.811 1.00 95.69 79 TYR A O 1
ATOM 667 N N . HIS A 1 80 ? 3.251 2.591 12.184 1.00 94.44 80 HIS A N 1
ATOM 668 C CA . HIS A 1 80 ? 2.213 2.882 11.191 1.00 94.44 80 HIS A CA 1
ATOM 669 C C . HIS A 1 80 ? 2.257 4.335 10.682 1.00 94.44 80 HIS A C 1
ATOM 671 O O . HIS A 1 80 ? 2.062 4.606 9.492 1.00 94.44 80 HIS A O 1
ATOM 677 N N . ARG A 1 81 ? 2.533 5.299 11.570 1.00 91.19 81 ARG A N 1
ATOM 678 C CA . ARG A 1 81 ? 2.679 6.708 11.177 1.00 91.19 81 ARG A CA 1
ATOM 679 C C . ARG A 1 81 ? 3.894 6.918 10.277 1.00 91.19 81 ARG A C 1
ATOM 681 O O . ARG A 1 81 ? 3.746 7.630 9.283 1.00 91.19 81 ARG A O 1
ATOM 688 N N . GLN A 1 82 ? 5.026 6.293 10.604 1.00 94.38 82 GLN A N 1
ATOM 689 C CA . GLN A 1 82 ? 6.249 6.327 9.796 1.00 94.38 82 GLN A CA 1
ATOM 690 C C . GLN A 1 82 ? 6.046 5.655 8.437 1.00 94.38 82 GLN A C 1
ATOM 692 O O . GLN A 1 82 ? 6.310 6.267 7.407 1.00 94.38 82 GLN A O 1
ATOM 697 N N . TYR A 1 83 ? 5.434 4.469 8.408 1.00 95.44 83 TYR A N 1
ATOM 698 C CA . TYR A 1 83 ? 5.035 3.785 7.177 1.00 95.44 83 TYR A CA 1
ATOM 699 C C . TYR A 1 83 ? 4.229 4.710 6.255 1.00 95.44 83 TYR A C 1
ATOM 701 O O . TYR A 1 83 ? 4.511 4.839 5.067 1.00 95.44 83 TYR A O 1
ATOM 709 N N . GLY A 1 84 ? 3.254 5.438 6.810 1.00 93.19 84 GLY A N 1
ATOM 710 C CA . GLY A 1 84 ? 2.464 6.405 6.051 1.00 93.19 84 GLY A CA 1
ATOM 711 C C . GLY A 1 84 ? 3.258 7.607 5.517 1.00 93.19 84 GLY A C 1
ATOM 712 O O . GLY A 1 84 ? 2.858 8.178 4.502 1.00 93.19 84 GLY A O 1
ATOM 713 N N . GLN A 1 85 ? 4.347 8.014 6.175 1.00 93.12 85 GLN A N 1
ATOM 714 C CA . GLN A 1 85 ? 5.253 9.063 5.688 1.00 93.12 85 GLN A CA 1
ATOM 715 C C . GLN A 1 85 ? 6.137 8.534 4.556 1.00 93.12 85 GLN A C 1
ATOM 717 O O . GLN A 1 85 ? 6.159 9.126 3.477 1.00 93.12 85 GLN A O 1
ATOM 722 N N . TYR A 1 86 ? 6.767 7.378 4.754 1.00 96.50 86 TYR A N 1
ATOM 723 C CA . TYR A 1 86 ? 7.597 6.734 3.740 1.00 96.50 86 TYR A CA 1
ATOM 724 C C . TYR A 1 86 ? 6.809 6.334 2.494 1.00 96.50 86 TYR A C 1
ATOM 726 O O . TYR A 1 86 ? 7.309 6.479 1.385 1.00 96.50 86 TYR A O 1
ATOM 734 N N . LEU A 1 87 ? 5.536 5.951 2.630 1.00 95.12 87 LEU A N 1
ATOM 735 C CA . LEU A 1 87 ? 4.681 5.673 1.477 1.00 95.12 87 LEU A CA 1
ATOM 736 C C . LEU A 1 87 ? 4.470 6.918 0.598 1.00 95.12 87 LEU A C 1
ATOM 738 O O . LEU A 1 87 ? 4.415 6.801 -0.623 1.00 95.12 87 LEU A O 1
ATOM 742 N N . LYS A 1 88 ? 4.375 8.118 1.192 1.00 95.50 88 LYS A N 1
ATOM 743 C CA . LYS A 1 88 ? 4.291 9.373 0.421 1.00 95.50 88 LYS A CA 1
ATOM 744 C C . LYS A 1 88 ? 5.601 9.666 -0.308 1.00 95.50 88 LYS A C 1
ATOM 746 O O . LYS A 1 88 ? 5.561 10.060 -1.469 1.00 95.50 88 LYS A O 1
ATOM 751 N N . LEU A 1 89 ? 6.735 9.436 0.356 1.00 97.00 89 LEU A N 1
ATOM 752 C CA . LEU A 1 89 ? 8.057 9.576 -0.257 1.00 97.00 89 LEU A CA 1
ATOM 753 C C . LEU A 1 89 ? 8.238 8.590 -1.413 1.00 97.00 89 LEU A C 1
ATOM 755 O O . LEU A 1 89 ? 8.628 9.010 -2.497 1.00 97.00 89 LEU A O 1
ATOM 759 N N . LYS A 1 90 ? 7.847 7.320 -1.237 1.00 97.38 90 LYS A N 1
ATOM 760 C CA . LYS A 1 90 ? 7.847 6.313 -2.307 1.00 97.38 90 LYS A CA 1
ATOM 761 C C . LYS A 1 90 ? 7.042 6.776 -3.519 1.00 97.38 90 LYS A C 1
ATOM 763 O O . LYS A 1 90 ? 7.524 6.645 -4.637 1.00 97.38 90 LYS A O 1
ATOM 768 N N . VAL A 1 91 ? 5.842 7.330 -3.320 1.00 97.06 91 VAL A N 1
ATOM 769 C CA . VAL A 1 91 ? 5.030 7.862 -4.431 1.00 97.06 91 VAL A CA 1
ATOM 770 C C . VAL A 1 91 ? 5.769 8.988 -5.155 1.00 97.06 91 VAL A C 1
ATOM 772 O O . VAL A 1 91 ? 5.866 8.945 -6.374 1.00 97.06 91 VAL A O 1
ATOM 775 N N . SER A 1 92 ? 6.344 9.944 -4.421 1.00 97.75 92 SER A N 1
ATOM 776 C CA . SER A 1 92 ? 7.106 11.050 -5.018 1.00 97.75 92 SER A CA 1
ATOM 777 C C . SER A 1 92 ? 8.332 10.567 -5.803 1.00 97.75 92 SER A C 1
ATOM 779 O O . SER A 1 92 ? 8.569 11.029 -6.915 1.00 97.75 92 SER A O 1
ATOM 781 N N . LEU A 1 93 ? 9.102 9.629 -5.243 1.00 98.00 93 LEU A N 1
ATOM 782 C CA . LEU A 1 93 ? 10.289 9.054 -5.883 1.00 98.00 93 LEU A CA 1
ATOM 783 C C . LEU A 1 93 ? 9.923 8.220 -7.113 1.00 98.00 93 LEU A C 1
ATOM 785 O O . LEU A 1 93 ? 10.607 8.293 -8.129 1.00 98.00 93 LEU A O 1
ATOM 789 N N . LYS A 1 94 ? 8.814 7.476 -7.047 1.00 97.50 94 LYS A N 1
ATOM 790 C CA . LYS A 1 94 ? 8.281 6.729 -8.187 1.00 97.50 94 LYS A CA 1
ATOM 791 C C . LYS A 1 94 ? 7.874 7.666 -9.319 1.00 97.50 94 LYS A C 1
ATOM 793 O O . LYS A 1 94 ? 8.246 7.402 -10.454 1.00 97.50 94 LYS A O 1
ATOM 798 N N . THR A 1 95 ? 7.173 8.760 -9.019 1.00 97.75 95 THR A N 1
ATOM 799 C CA . THR A 1 95 ? 6.831 9.778 -10.024 1.00 97.75 95 THR A CA 1
ATOM 800 C C . THR A 1 95 ? 8.084 10.384 -10.649 1.00 97.75 95 THR A C 1
ATOM 802 O O . THR A 1 95 ? 8.159 10.449 -11.867 1.00 97.75 95 THR A O 1
ATOM 805 N N . ASN A 1 96 ? 9.088 10.747 -9.845 1.00 97.56 96 ASN A N 1
ATOM 806 C CA . ASN A 1 96 ? 10.359 11.269 -10.355 1.00 97.56 96 ASN A CA 1
ATOM 807 C C . ASN A 1 96 ? 11.047 10.284 -11.317 1.00 97.56 96 ASN A C 1
ATOM 809 O O . ASN A 1 96 ? 11.422 10.657 -12.423 1.00 97.56 96 ASN A O 1
ATOM 813 N N . LEU A 1 97 ? 11.166 9.008 -10.929 1.00 97.56 97 LEU A N 1
ATOM 814 C CA . LEU A 1 97 ? 11.760 7.992 -11.799 1.00 97.56 97 LEU A CA 1
ATOM 815 C C . LEU A 1 97 ? 10.967 7.815 -13.101 1.00 97.56 97 LEU A C 1
ATOM 817 O O . LEU A 1 97 ? 11.579 7.672 -14.153 1.00 97.56 97 LEU A O 1
ATOM 821 N N . ILE A 1 98 ? 9.632 7.834 -13.041 1.00 96.94 98 ILE A N 1
ATOM 822 C CA . ILE A 1 98 ? 8.784 7.769 -14.240 1.00 96.94 98 ILE A CA 1
ATOM 823 C C . ILE A 1 98 ? 9.085 8.955 -15.159 1.00 96.94 98 ILE A C 1
ATOM 825 O O . ILE A 1 98 ? 9.384 8.731 -16.321 1.00 96.94 98 ILE A O 1
ATOM 829 N N . THR A 1 99 ? 9.112 10.181 -14.632 1.00 95.88 99 THR A N 1
ATOM 830 C CA . THR A 1 99 ? 9.423 11.381 -15.422 1.00 95.88 99 THR A CA 1
ATOM 831 C C . THR A 1 99 ? 10.801 11.306 -16.079 1.00 95.88 99 THR A C 1
ATOM 833 O O . THR A 1 99 ? 10.932 11.645 -17.245 1.00 95.88 99 THR A O 1
ATOM 836 N N . LEU A 1 100 ? 11.825 10.819 -15.371 1.00 95.38 100 LEU A N 1
ATOM 837 C CA . LEU A 1 100 ? 13.151 10.628 -15.967 1.00 95.38 100 LEU A CA 1
ATOM 838 C C . LEU A 1 100 ? 13.149 9.549 -17.055 1.00 95.38 100 LEU A C 1
ATOM 840 O O . LEU A 1 100 ? 13.825 9.704 -18.067 1.00 95.38 100 LEU A O 1
ATOM 844 N N . LEU A 1 101 ? 12.413 8.453 -16.846 1.00 95.56 101 LEU A N 1
ATOM 845 C CA . LEU A 1 101 ? 12.296 7.381 -17.831 1.00 95.56 101 LEU A CA 1
ATOM 846 C C . LEU A 1 101 ? 11.487 7.809 -19.053 1.00 95.56 101 LEU A C 1
ATOM 848 O O . LEU A 1 101 ? 11.811 7.363 -20.144 1.00 95.56 101 LEU A O 1
ATOM 852 N N . ASP A 1 102 ? 10.505 8.695 -18.912 1.00 94.81 102 ASP A N 1
ATOM 853 C CA . ASP A 1 102 ? 9.740 9.216 -20.046 1.00 94.81 102 ASP A CA 1
ATOM 854 C C . ASP A 1 102 ? 10.621 9.997 -21.041 1.00 94.81 102 ASP A C 1
ATOM 856 O O . ASP A 1 102 ? 10.275 10.082 -22.213 1.00 94.81 102 ASP A O 1
ATOM 860 N N . GLU A 1 103 ? 11.801 10.475 -20.632 1.00 94.25 103 GLU A N 1
ATOM 861 C CA . GLU A 1 103 ? 12.751 11.161 -21.522 1.00 94.25 103 GLU A CA 1
ATOM 862 C C . GLU A 1 103 ? 13.695 10.209 -22.303 1.00 94.25 103 GLU A C 1
ATOM 864 O O . GLU A 1 103 ? 14.346 10.590 -23.280 1.00 94.25 103 GLU A O 1
ATOM 869 N N . VAL A 1 104 ? 13.825 8.951 -21.865 1.00 94.81 104 VAL A N 1
ATOM 870 C CA . VAL A 1 104 ? 14.833 7.994 -22.392 1.00 94.81 104 VAL A CA 1
ATOM 871 C C . VAL A 1 104 ? 14.264 6.643 -22.810 1.00 94.81 104 VAL A C 1
ATOM 873 O O . VAL A 1 104 ? 14.897 5.880 -23.543 1.00 94.81 104 VAL A O 1
ATOM 876 N N . PHE A 1 105 ? 13.110 6.287 -22.263 1.00 95.00 105 PHE A N 1
ATOM 877 C CA . PHE A 1 105 ? 12.388 5.050 -22.492 1.00 95.00 105 PHE A CA 1
ATOM 878 C C . PHE A 1 105 ? 10.907 5.215 -22.078 1.00 95.00 105 PHE A C 1
ATOM 880 O O . PHE A 1 105 ? 10.471 4.618 -21.082 1.00 95.00 105 PHE A O 1
ATOM 887 N N . PRO A 1 106 ? 10.122 5.992 -22.851 1.00 93.31 106 PRO A N 1
ATOM 888 C CA . PRO A 1 106 ? 8.694 6.173 -22.606 1.00 93.31 106 PRO A CA 1
ATOM 889 C C . PRO A 1 106 ? 7.955 4.850 -22.383 1.00 93.31 106 PRO A C 1
ATOM 891 O O . PRO A 1 106 ? 8.131 3.884 -23.129 1.00 93.31 106 PRO A O 1
ATOM 894 N N . GLY A 1 107 ? 7.125 4.797 -21.338 1.00 90.12 107 GLY A N 1
ATOM 895 C CA . GLY A 1 107 ? 6.317 3.616 -21.012 1.00 90.12 107 GLY A CA 1
ATOM 896 C C . GLY A 1 107 ? 7.064 2.480 -20.299 1.00 90.12 107 GLY A C 1
ATOM 897 O O . GLY A 1 107 ? 6.479 1.423 -20.055 1.00 90.12 107 GLY A O 1
ATOM 898 N N . ALA A 1 108 ? 8.325 2.667 -19.892 1.00 93.19 108 ALA A N 1
ATOM 899 C CA . ALA A 1 108 ? 9.079 1.645 -19.157 1.00 93.19 108 ALA A CA 1
ATOM 900 C C . ALA A 1 108 ? 8.379 1.172 -17.860 1.00 93.19 108 ALA A C 1
ATOM 902 O O . ALA A 1 108 ? 8.457 -0.000 -17.483 1.00 93.19 108 ALA A O 1
ATOM 903 N N . ASN A 1 109 ? 7.651 2.064 -17.184 1.00 94.25 109 ASN A N 1
ATOM 904 C CA . ASN A 1 109 ? 6.920 1.780 -15.947 1.00 94.25 109 ASN A CA 1
ATOM 905 C C . ASN A 1 109 ? 5.676 0.892 -16.136 1.00 94.25 109 ASN A C 1
ATOM 907 O O . ASN A 1 109 ? 5.221 0.278 -15.171 1.00 94.25 109 ASN A O 1
ATOM 911 N N . THR A 1 110 ? 5.124 0.812 -17.350 1.00 94.31 110 THR A N 1
ATOM 912 C CA . THR A 1 110 ? 3.934 0.003 -17.666 1.00 94.31 110 THR A CA 1
ATOM 913 C C . THR A 1 110 ? 4.283 -1.343 -18.297 1.00 94.31 110 THR A C 1
ATOM 915 O O . THR A 1 110 ? 3.399 -2.176 -18.506 1.00 94.31 110 THR A O 1
ATOM 918 N N . LEU A 1 111 ? 5.574 -1.616 -18.532 1.00 93.69 111 LEU A N 1
ATOM 919 C CA . LEU A 1 111 ? 6.034 -2.870 -19.129 1.00 93.69 111 LEU A CA 1
ATOM 920 C C . LEU A 1 111 ? 5.606 -4.097 -18.321 1.00 93.69 111 LEU A C 1
ATOM 922 O O . LEU A 1 111 ? 5.354 -5.144 -18.909 1.00 93.69 111 LEU A O 1
ATOM 926 N N . PHE A 1 112 ? 5.509 -4.012 -16.994 1.00 93.62 112 PHE A N 1
ATOM 927 C CA . PHE A 1 112 ? 5.207 -5.167 -16.148 1.00 93.62 112 PHE A CA 1
ATOM 928 C C . PHE A 1 112 ? 3.997 -4.916 -15.252 1.00 93.62 112 PHE A C 1
ATOM 930 O O . PHE A 1 112 ? 3.919 -3.912 -14.555 1.00 93.62 112 PHE A O 1
ATOM 937 N N . THR A 1 113 ? 3.090 -5.891 -15.215 1.00 89.44 113 THR A N 1
ATOM 938 C CA . THR A 1 113 ? 1.906 -5.910 -14.339 1.00 89.44 113 THR A CA 1
ATOM 939 C C . THR A 1 113 ? 2.105 -6.778 -13.095 1.00 89.44 113 THR A C 1
ATOM 941 O O . THR A 1 113 ? 1.192 -6.934 -12.287 1.00 89.44 113 THR A O 1
ATOM 944 N N . SER A 1 114 ? 3.294 -7.366 -12.930 1.00 89.75 114 SER A N 1
ATOM 945 C CA . SER A 1 114 ? 3.631 -8.195 -11.775 1.00 89.75 114 SER A CA 1
ATOM 946 C C . SER A 1 114 ? 3.592 -7.377 -10.487 1.00 89.75 114 SER A C 1
ATOM 948 O O . SER A 1 114 ? 4.164 -6.287 -10.430 1.00 89.75 114 SER A O 1
ATOM 950 N N . ALA A 1 115 ? 2.979 -7.943 -9.448 1.00 89.44 115 ALA A N 1
ATOM 951 C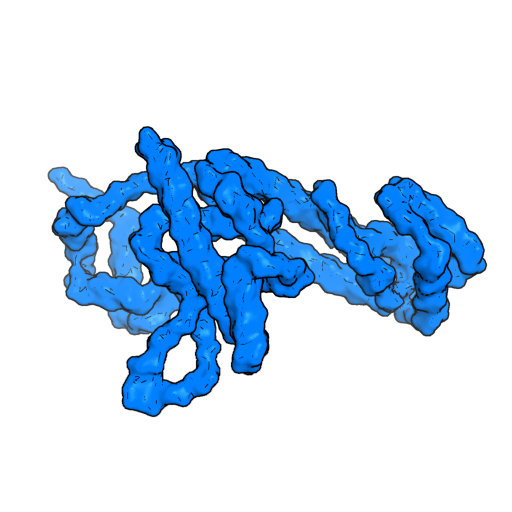 CA . ALA A 1 115 ? 2.989 -7.359 -8.116 1.00 89.44 115 ALA A CA 1
ATOM 952 C C . ALA A 1 115 ? 4.428 -7.208 -7.574 1.00 89.44 115 ALA A C 1
ATOM 954 O O . ALA A 1 115 ? 5.317 -7.966 -7.982 1.00 89.44 115 ALA A O 1
ATOM 955 N N . PRO A 1 116 ? 4.660 -6.263 -6.644 1.00 91.94 116 PRO A N 1
ATOM 956 C CA . PRO A 1 116 ? 5.928 -6.163 -5.934 1.00 91.94 116 PRO A CA 1
ATOM 957 C C . PRO A 1 116 ? 6.293 -7.481 -5.239 1.00 91.94 116 PRO A C 1
ATOM 959 O O . PRO A 1 116 ? 5.414 -8.206 -4.758 1.00 91.94 116 PRO A O 1
ATOM 962 N N . ARG A 1 117 ? 7.588 -7.795 -5.170 1.00 91.88 117 ARG A N 1
ATOM 963 C CA . ARG A 1 117 ? 8.084 -8.993 -4.487 1.00 91.88 117 ARG A CA 1
ATOM 964 C C . ARG A 1 117 ? 7.775 -8.901 -2.990 1.00 91.88 117 ARG A C 1
ATOM 966 O O . ARG A 1 117 ? 8.015 -7.874 -2.367 1.00 91.88 117 ARG A O 1
ATOM 973 N N . LYS A 1 118 ? 7.256 -9.982 -2.401 1.00 87.38 118 LYS A N 1
ATOM 974 C CA . LYS A 1 118 ? 6.828 -9.995 -0.989 1.00 87.38 118 LYS A CA 1
ATOM 975 C C . LYS A 1 118 ? 7.971 -9.826 0.020 1.00 87.38 118 LYS A C 1
ATOM 977 O O . LYS A 1 118 ? 7.717 -9.338 1.109 1.00 87.38 118 LYS A O 1
ATOM 982 N N . SER A 1 119 ? 9.192 -10.241 -0.316 1.00 88.56 119 SER A N 1
ATOM 983 C CA . SER A 1 119 ? 10.333 -10.223 0.610 1.00 88.56 119 SER A CA 1
ATOM 984 C C . SER A 1 119 ? 10.879 -8.816 0.867 1.00 88.56 119 SER A C 1
ATOM 986 O O . SER A 1 119 ? 11.089 -8.422 2.008 1.00 88.56 119 SER A O 1
ATOM 988 N N . ASP A 1 120 ? 11.107 -8.051 -0.197 1.00 90.88 120 ASP A N 1
ATOM 989 C CA . ASP A 1 120 ? 11.848 -6.780 -0.179 1.00 90.88 120 ASP A CA 1
ATOM 990 C C . ASP A 1 120 ? 11.045 -5.616 -0.788 1.00 90.88 120 ASP A C 1
ATOM 992 O O . ASP A 1 120 ? 11.460 -4.462 -0.735 1.00 90.88 120 ASP A O 1
ATOM 996 N N . GLY A 1 121 ? 9.867 -5.896 -1.350 1.00 92.75 121 GLY A N 1
ATOM 997 C CA . GLY A 1 121 ? 9.011 -4.910 -1.997 1.00 92.75 121 GLY A CA 1
ATOM 998 C C . GLY A 1 121 ? 9.444 -4.523 -3.412 1.00 92.75 121 GLY A C 1
ATOM 999 O O . GLY A 1 121 ? 8.791 -3.656 -3.998 1.00 92.75 121 GLY A O 1
ATOM 1000 N N . HIS A 1 122 ? 10.493 -5.129 -3.979 1.00 94.25 122 HIS A N 1
ATOM 1001 C CA . HIS A 1 122 ? 11.015 -4.742 -5.290 1.00 94.25 122 HIS A CA 1
ATOM 1002 C C . HIS A 1 122 ? 9.969 -4.875 -6.396 1.00 94.25 122 HIS A C 1
ATOM 1004 O O . HIS A 1 122 ? 9.192 -5.832 -6.461 1.00 94.25 122 HIS A O 1
ATOM 1010 N N . GLU A 1 123 ? 9.968 -3.903 -7.305 1.00 94.62 123 GLU A N 1
ATOM 1011 C CA . GLU A 1 123 ? 9.090 -3.868 -8.467 1.00 94.62 123 GLU A CA 1
ATOM 1012 C C . GLU A 1 123 ? 9.905 -4.194 -9.724 1.00 94.62 123 GLU A C 1
ATOM 1014 O O . GLU A 1 123 ? 10.902 -3.535 -10.015 1.00 94.62 123 GLU A O 1
ATOM 1019 N N . LYS A 1 124 ? 9.454 -5.176 -10.518 1.00 95.25 124 LYS A N 1
ATOM 1020 C CA . LYS A 1 124 ? 10.199 -5.678 -11.689 1.00 95.25 124 LYS A CA 1
ATOM 1021 C C . LYS A 1 124 ? 10.599 -4.582 -12.681 1.00 95.25 124 LYS A C 1
ATOM 1023 O O . LYS A 1 124 ? 11.670 -4.668 -13.271 1.00 95.25 124 LYS A O 1
ATOM 1028 N N . TRP A 1 125 ? 9.754 -3.568 -12.879 1.00 95.69 125 TRP A N 1
ATOM 1029 C CA . TRP A 1 125 ? 10.048 -2.455 -13.789 1.00 95.69 125 TRP A CA 1
ATOM 1030 C C . TRP A 1 125 ? 11.166 -1.539 -13.261 1.00 95.69 125 TRP A C 1
ATOM 1032 O O . TRP A 1 125 ? 11.948 -1.033 -14.060 1.00 95.69 125 TRP A O 1
ATOM 1042 N N . VAL A 1 126 ? 11.291 -1.383 -11.937 1.00 96.62 126 VAL A N 1
ATOM 1043 C CA . VAL A 1 126 ? 12.371 -0.611 -11.299 1.00 96.62 126 VAL A CA 1
ATOM 1044 C C . VAL A 1 126 ? 13.695 -1.350 -11.460 1.00 96.62 126 VAL A C 1
ATOM 1046 O O . VAL A 1 126 ? 14.664 -0.778 -11.952 1.00 96.62 126 VAL A O 1
ATOM 1049 N N . ASP A 1 127 ? 13.718 -2.649 -11.147 1.00 95.94 127 ASP A N 1
ATOM 1050 C CA . ASP A 1 127 ? 14.915 -3.479 -11.334 1.00 95.94 127 ASP A CA 1
ATOM 1051 C C . ASP A 1 127 ? 15.324 -3.551 -12.813 1.00 95.94 127 ASP A C 1
ATOM 1053 O O . ASP A 1 127 ? 16.509 -3.573 -13.155 1.00 95.94 127 ASP A O 1
ATOM 1057 N N . PHE A 1 128 ? 14.338 -3.596 -13.714 1.00 96.56 128 PHE A N 1
ATOM 1058 C CA . PHE A 1 128 ? 14.570 -3.574 -15.154 1.00 96.56 128 PHE A CA 1
ATOM 1059 C C . PHE A 1 128 ? 15.224 -2.257 -15.582 1.00 96.56 128 PHE A C 1
ATOM 1061 O O . PHE A 1 128 ? 16.206 -2.292 -16.326 1.00 96.56 128 PHE A O 1
ATOM 1068 N N . ALA A 1 129 ? 14.747 -1.122 -15.062 1.00 96.31 129 ALA A N 1
ATOM 1069 C CA . ALA A 1 129 ? 15.303 0.197 -15.341 1.00 96.31 129 ALA A CA 1
ATOM 1070 C C . ALA A 1 129 ? 16.768 0.340 -14.895 1.00 96.31 129 ALA A C 1
ATOM 1072 O O . ALA A 1 129 ? 17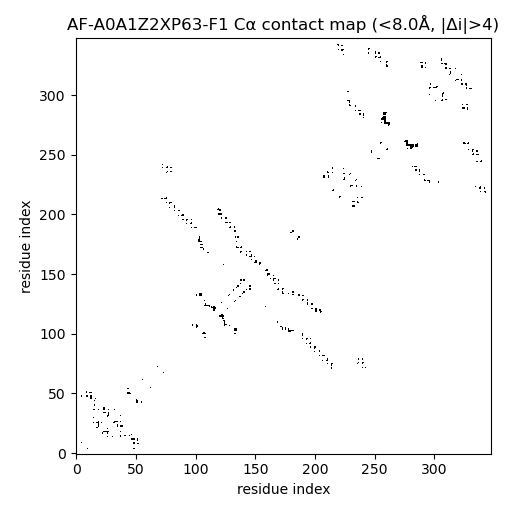.499 1.095 -15.520 1.00 96.31 129 ALA A O 1
ATOM 1073 N N . VAL A 1 130 ? 17.256 -0.427 -13.909 1.00 94.81 130 VAL A N 1
ATOM 1074 C CA . VAL A 1 130 ? 18.697 -0.453 -13.567 1.00 94.81 130 VAL A CA 1
ATOM 1075 C C . VAL A 1 130 ? 19.537 -0.943 -14.748 1.00 94.81 130 VAL A C 1
ATOM 1077 O O . VAL A 1 130 ? 20.574 -0.372 -15.087 1.00 94.81 130 VAL A O 1
ATOM 1080 N N . LYS A 1 131 ? 19.117 -2.049 -15.375 1.00 94.94 131 LYS A N 1
ATOM 1081 C CA . LYS A 1 131 ? 19.900 -2.706 -16.430 1.00 94.94 131 LYS A CA 1
ATOM 1082 C C . LYS A 1 131 ? 19.623 -2.120 -17.812 1.00 94.94 131 LYS A C 1
ATOM 1084 O O . LYS A 1 131 ? 20.542 -2.019 -18.624 1.00 94.94 131 LYS A O 1
ATOM 1089 N N . PHE A 1 132 ? 18.372 -1.762 -18.070 1.00 96.12 132 PHE A N 1
ATOM 1090 C CA . PHE A 1 132 ? 17.852 -1.302 -19.354 1.00 96.12 132 PHE A CA 1
ATOM 1091 C C . PHE A 1 132 ? 17.283 0.118 -19.215 1.00 96.12 132 PHE A C 1
ATOM 1093 O O . PHE A 1 132 ? 16.142 0.382 -19.570 1.00 96.12 132 PHE A O 1
ATOM 1100 N N . TRP A 1 133 ? 18.103 1.026 -18.683 1.00 95.56 133 TRP A N 1
ATOM 1101 C CA . TRP A 1 133 ? 17.755 2.415 -18.346 1.00 95.56 133 TRP A CA 1
ATOM 1102 C C . TRP A 1 133 ? 17.406 3.315 -19.547 1.00 95.56 133 TRP A C 1
ATOM 1104 O O . TRP A 1 133 ? 16.961 4.433 -19.344 1.00 95.56 133 TRP A O 1
ATOM 1114 N N . HIS A 1 134 ? 17.617 2.863 -20.784 1.00 95.88 134 HIS A N 1
ATOM 1115 C CA . HIS A 1 134 ? 17.409 3.637 -22.016 1.00 95.88 134 HIS A CA 1
ATOM 1116 C C . HIS A 1 134 ? 16.871 2.721 -23.116 1.00 95.88 134 HIS A C 1
ATOM 1118 O O . HIS A 1 134 ? 17.289 1.556 -23.167 1.00 95.88 134 HIS A O 1
ATOM 1124 N N . ARG A 1 135 ? 16.032 3.213 -24.044 1.00 95.19 135 ARG A N 1
ATOM 1125 C CA . ARG A 1 135 ? 15.491 2.363 -25.129 1.00 95.19 135 ARG A CA 1
ATOM 1126 C C . ARG A 1 135 ? 16.583 1.692 -25.953 1.00 95.19 135 ARG A C 1
ATOM 1128 O O . ARG A 1 135 ? 16.509 0.506 -26.236 1.00 95.19 135 ARG A O 1
ATOM 1135 N N . GLU A 1 136 ? 17.677 2.389 -26.239 1.00 94.62 136 GLU A N 1
ATOM 1136 C CA . GLU A 1 136 ? 18.826 1.816 -26.962 1.00 94.62 136 GLU A CA 1
ATOM 1137 C C . GLU A 1 136 ? 19.573 0.699 -26.206 1.00 94.62 136 GLU A C 1
ATOM 1139 O O . GLU A 1 136 ? 20.338 -0.049 -26.815 1.00 94.62 136 GLU A O 1
ATOM 1144 N N . CYS A 1 137 ? 19.375 0.528 -24.892 1.00 95.06 137 CYS A N 1
ATOM 1145 C CA . CYS A 1 137 ? 19.841 -0.676 -24.184 1.00 95.06 137 CYS A CA 1
ATOM 1146 C C . CYS A 1 137 ? 19.040 -1.928 -24.599 1.00 95.06 137 CYS A C 1
ATOM 1148 O O . CYS A 1 137 ? 19.504 -3.061 -24.419 1.00 95.06 137 CYS A O 1
ATOM 1150 N N . VAL A 1 138 ? 17.855 -1.718 -25.171 1.00 95.75 138 VAL A N 1
ATOM 1151 C CA . VAL A 1 138 ? 16.958 -2.726 -25.733 1.00 95.75 138 VAL A CA 1
ATOM 1152 C C . VAL A 1 138 ? 17.127 -2.789 -27.254 1.00 95.75 138 VAL A C 1
ATOM 1154 O O . VAL A 1 138 ? 17.633 -3.792 -27.753 1.00 95.75 138 VAL A O 1
ATOM 1157 N N . CYS A 1 139 ? 16.794 -1.711 -27.971 1.00 94.44 139 CYS A N 1
ATOM 1158 C CA . CYS A 1 139 ? 16.691 -1.670 -29.435 1.00 94.44 139 CYS A CA 1
ATOM 1159 C C . CYS A 1 139 ? 17.987 -1.285 -30.172 1.00 94.44 139 CYS A C 1
ATOM 1161 O O . CYS A 1 139 ? 18.003 -1.236 -31.394 1.00 94.44 139 CYS A O 1
ATOM 1163 N N . GLY A 1 140 ? 19.091 -1.013 -29.464 1.00 91.56 140 GLY A N 1
ATOM 1164 C CA . GLY A 1 140 ? 20.371 -0.644 -30.092 1.00 91.56 140 GLY A CA 1
ATOM 1165 C C . GLY A 1 140 ? 21.120 -1.806 -30.764 1.00 91.56 140 GLY A C 1
ATOM 1166 O O . GLY A 1 140 ? 22.213 -1.614 -31.281 1.00 91.56 140 GLY A O 1
ATOM 1167 N N . GLY A 1 141 ? 20.578 -3.022 -30.716 1.00 92.56 141 GLY A N 1
ATOM 1168 C CA . GLY A 1 141 ? 21.098 -4.197 -31.416 1.00 92.56 141 GLY A CA 1
ATOM 1169 C C . GLY A 1 141 ? 19.945 -5.083 -31.875 1.00 92.56 141 GLY A C 1
ATOM 1170 O O . GLY A 1 141 ? 18.790 -4.669 -31.800 1.00 92.56 141 GLY A O 1
ATOM 1171 N N . SER A 1 142 ? 20.231 -6.311 -32.310 1.00 95.88 142 SER A N 1
ATOM 1172 C CA . SER A 1 142 ? 19.171 -7.220 -32.759 1.00 95.88 142 SER A CA 1
ATOM 1173 C C . SER A 1 142 ? 18.250 -7.661 -31.620 1.00 95.88 142 SER A C 1
ATOM 1175 O O . SER A 1 142 ? 18.667 -7.832 -30.468 1.00 95.88 142 SER A O 1
ATOM 1177 N N . GLU A 1 143 ? 16.993 -7.906 -31.968 1.00 96.38 143 GLU A N 1
ATOM 1178 C CA . GLU A 1 143 ? 15.964 -8.428 -31.071 1.00 96.38 143 GLU A CA 1
ATOM 1179 C C . GLU A 1 143 ? 16.402 -9.732 -30.385 1.00 96.38 143 GLU A C 1
ATOM 1181 O O . GLU A 1 143 ? 16.356 -9.840 -29.159 1.00 96.38 143 GLU A O 1
ATOM 1186 N N . ALA A 1 144 ? 16.964 -10.679 -31.146 1.00 96.00 144 ALA A N 1
ATOM 1187 C CA . ALA A 1 144 ? 17.489 -11.936 -30.612 1.00 96.00 144 ALA A CA 1
ATOM 1188 C C . ALA A 1 144 ? 18.611 -11.724 -29.575 1.00 96.00 144 ALA A C 1
ATOM 1190 O O . ALA A 1 144 ? 18.709 -12.458 -28.585 1.00 96.00 144 ALA A O 1
ATOM 1191 N N . ALA A 1 145 ? 19.465 -10.710 -29.766 1.00 96.31 145 ALA A N 1
ATOM 1192 C CA . ALA A 1 145 ? 20.493 -10.365 -28.789 1.00 96.31 145 ALA A CA 1
ATOM 1193 C C . ALA A 1 145 ? 19.874 -9.775 -27.513 1.00 96.31 145 ALA A C 1
ATOM 1195 O O . ALA A 1 145 ? 20.291 -10.137 -26.407 1.00 96.31 145 ALA A O 1
ATOM 1196 N N . PHE A 1 146 ? 18.863 -8.909 -27.640 1.00 97.62 146 PHE A N 1
ATOM 1197 C CA . PHE A 1 146 ? 18.122 -8.395 -26.490 1.00 97.62 146 PHE A CA 1
ATOM 1198 C C . PHE A 1 146 ? 17.406 -9.516 -25.727 1.00 97.62 146 PHE A C 1
ATOM 1200 O O . PHE A 1 146 ? 17.586 -9.607 -24.512 1.00 97.62 146 PHE A O 1
ATOM 1207 N N . ALA A 1 147 ? 16.682 -10.404 -26.412 1.00 97.12 147 ALA A N 1
ATOM 1208 C CA . ALA A 1 147 ? 15.958 -11.515 -25.798 1.00 97.12 147 ALA A CA 1
ATOM 1209 C C . ALA A 1 147 ? 16.883 -12.399 -24.944 1.00 97.12 147 ALA A C 1
ATOM 1211 O O . ALA A 1 147 ? 16.580 -12.669 -23.780 1.00 97.12 147 ALA A O 1
ATOM 1212 N N . LYS A 1 148 ? 18.077 -12.738 -25.453 1.00 97.12 148 LYS A N 1
ATOM 1213 C CA . LYS A 1 148 ? 19.108 -13.473 -24.695 1.00 97.12 148 LYS A CA 1
ATOM 1214 C C . LYS A 1 148 ? 19.595 -12.705 -23.459 1.00 97.12 148 LYS A C 1
ATOM 1216 O O . LYS A 1 148 ? 19.759 -13.293 -22.388 1.00 97.12 148 LYS A O 1
ATOM 1221 N N . ARG A 1 149 ? 19.832 -11.387 -23.568 1.00 97.19 149 ARG A N 1
ATOM 1222 C CA . ARG A 1 149 ? 20.221 -10.547 -22.413 1.00 97.19 149 ARG A CA 1
ATOM 1223 C C . ARG A 1 149 ? 19.104 -10.469 -21.373 1.00 97.19 149 ARG A C 1
ATOM 1225 O O . ARG A 1 149 ? 19.387 -10.566 -20.179 1.00 97.19 149 ARG A O 1
ATOM 1232 N N . TYR A 1 150 ? 17.860 -10.307 -21.816 1.00 97.38 150 TYR A N 1
ATOM 1233 C CA . TYR A 1 150 ? 16.683 -10.246 -20.956 1.00 97.38 150 TYR A CA 1
ATOM 1234 C C . TYR A 1 150 ? 16.447 -11.578 -20.232 1.00 97.38 150 TYR A C 1
ATOM 1236 O O . TYR A 1 150 ? 16.234 -11.575 -19.023 1.00 97.38 150 TYR A O 1
ATOM 1244 N N . GLN A 1 151 ? 16.605 -12.714 -20.920 1.00 97.81 151 GLN A N 1
ATOM 1245 C CA . GLN A 1 151 ? 16.536 -14.052 -20.324 1.00 97.81 151 GLN A CA 1
ATOM 1246 C C . GLN A 1 151 ? 17.565 -14.233 -19.201 1.00 97.81 151 GLN A C 1
ATOM 1248 O O . GLN A 1 151 ? 17.194 -14.598 -18.084 1.00 97.81 151 GLN A O 1
ATOM 1253 N N . LYS A 1 152 ? 18.842 -13.908 -19.459 1.00 97.31 152 LYS A N 1
ATOM 1254 C CA . LYS A 1 152 ? 19.903 -13.965 -18.436 1.00 97.31 152 LYS A CA 1
ATOM 1255 C C . LYS A 1 152 ? 19.617 -13.030 -17.258 1.00 97.31 152 LYS A C 1
ATOM 1257 O O . LYS A 1 152 ? 19.838 -13.396 -16.106 1.00 97.31 152 LYS A O 1
ATOM 1262 N N . TRP A 1 153 ? 19.117 -11.823 -17.530 1.00 97.25 153 TRP A N 1
ATOM 1263 C CA . TRP A 1 153 ? 18.747 -10.867 -16.486 1.00 97.25 153 TRP A CA 1
ATOM 1264 C C . TRP A 1 153 ? 17.600 -11.393 -15.612 1.00 97.25 153 TRP A C 1
ATOM 1266 O O . TRP A 1 153 ? 17.698 -11.322 -14.385 1.00 97.25 153 TRP A O 1
ATOM 1276 N N . CYS A 1 154 ? 16.565 -11.975 -16.228 1.00 96.00 154 CYS A N 1
ATOM 1277 C CA . CYS A 1 154 ? 15.450 -12.608 -15.533 1.00 96.00 154 CYS A CA 1
ATOM 1278 C C . CYS A 1 154 ? 15.921 -13.753 -14.630 1.00 96.00 154 CYS A C 1
ATOM 1280 O O . CYS A 1 154 ? 15.579 -13.754 -13.451 1.00 96.00 154 CYS A O 1
ATOM 1282 N N . GLN A 1 155 ? 16.764 -14.658 -15.139 1.00 95.44 155 GLN A N 1
ATOM 1283 C CA . GLN A 1 155 ? 17.344 -15.752 -14.349 1.00 95.44 155 GLN A CA 1
ATOM 1284 C C . GLN A 1 155 ? 18.125 -15.227 -13.137 1.00 95.44 155 GLN A C 1
ATOM 1286 O O . GLN A 1 155 ? 17.896 -15.681 -12.020 1.00 95.44 155 GLN A O 1
ATOM 1291 N N . LYS A 1 156 ? 18.983 -14.215 -13.332 1.00 95.25 156 LYS A N 1
ATOM 1292 C CA . LYS A 1 156 ? 19.793 -13.629 -12.252 1.00 95.25 156 LYS A CA 1
ATOM 1293 C C . LYS A 1 156 ? 18.952 -13.003 -11.131 1.00 95.25 156 LYS A C 1
ATOM 1295 O O . LYS A 1 156 ? 19.349 -13.074 -9.976 1.00 95.25 156 LYS A O 1
ATOM 1300 N N . HIS A 1 157 ? 17.825 -12.374 -11.464 1.00 91.25 157 HIS A N 1
ATOM 1301 C CA . HIS A 1 157 ? 16.981 -11.658 -10.493 1.00 91.25 157 HIS A CA 1
ATOM 1302 C C . HIS A 1 157 ? 15.773 -12.484 -10.018 1.00 91.25 157 HIS A C 1
ATOM 1304 O O . HIS A 1 157 ? 14.902 -11.950 -9.332 1.00 91.25 157 HIS A O 1
ATOM 1310 N N . GLY A 1 158 ? 15.684 -13.766 -10.395 1.00 91.06 158 GLY A N 1
ATOM 1311 C CA . GLY A 1 158 ? 14.566 -14.640 -10.025 1.00 91.06 158 GLY A CA 1
ATOM 1312 C C . GLY A 1 158 ? 13.232 -14.269 -10.686 1.00 91.06 158 GLY A C 1
ATOM 1313 O O . GLY A 1 158 ? 12.167 -14.593 -10.165 1.00 91.06 158 GLY A O 1
ATOM 1314 N N . TYR A 1 159 ? 13.258 -13.571 -11.824 1.00 92.94 159 TYR A N 1
ATOM 1315 C CA . TYR A 1 159 ? 12.059 -13.230 -12.586 1.00 92.94 159 TYR A CA 1
ATOM 1316 C C . TYR A 1 159 ? 11.735 -14.292 -13.636 1.00 92.94 159 TYR A C 1
ATOM 1318 O O . TYR A 1 159 ? 12.617 -14.816 -14.314 1.00 92.94 159 TYR A O 1
ATOM 1326 N N . ARG A 1 160 ? 10.439 -14.542 -13.859 1.00 92.25 160 ARG A N 1
ATOM 1327 C CA . ARG A 1 160 ? 9.982 -15.365 -14.984 1.00 92.25 160 ARG A CA 1
ATOM 1328 C C . ARG A 1 160 ? 10.268 -14.650 -16.308 1.00 92.25 160 ARG A C 1
ATOM 1330 O O . ARG A 1 160 ? 9.820 -13.514 -16.513 1.00 92.25 160 ARG A O 1
ATOM 1337 N N . PHE A 1 161 ? 11.001 -15.331 -17.185 1.00 95.12 161 PHE A N 1
ATOM 1338 C CA . PHE A 1 161 ? 11.222 -14.920 -18.568 1.00 95.12 161 PHE A CA 1
ATOM 1339 C C . PHE A 1 161 ? 10.006 -15.269 -19.438 1.00 95.12 161 PHE A C 1
ATOM 1341 O O . PHE A 1 161 ? 9.327 -16.269 -19.205 1.00 95.12 161 PHE A O 1
ATOM 1348 N N . SER A 1 162 ? 9.744 -14.432 -20.438 1.00 95.12 162 SER A N 1
ATOM 1349 C CA . SER A 1 162 ? 8.783 -14.686 -21.509 1.00 95.12 162 SER A CA 1
ATOM 1350 C C . SER A 1 162 ? 9.345 -14.096 -22.796 1.00 95.12 162 SER A C 1
ATOM 1352 O O . SER A 1 162 ? 9.715 -12.921 -22.825 1.00 95.12 162 SER A O 1
ATOM 1354 N N . GLU A 1 163 ? 9.403 -14.916 -23.841 1.00 95.00 163 GLU A N 1
ATOM 1355 C CA . GLU A 1 163 ? 9.892 -14.520 -25.161 1.00 95.00 163 GLU A CA 1
ATOM 1356 C C . GLU A 1 163 ? 8.961 -13.497 -25.813 1.00 95.00 163 GLU A C 1
ATOM 1358 O O . GLU A 1 163 ? 9.411 -12.420 -26.191 1.00 95.00 163 GLU A O 1
ATOM 1363 N N . GLN A 1 164 ? 7.646 -13.744 -25.783 1.00 95.75 164 GLN A N 1
ATOM 1364 C CA . GLN A 1 164 ? 6.639 -12.775 -26.224 1.00 95.75 164 GLN A CA 1
ATOM 1365 C C . GLN A 1 164 ? 6.794 -11.426 -25.511 1.00 95.75 164 GLN A C 1
ATOM 1367 O O . GLN A 1 164 ? 6.616 -10.367 -26.108 1.00 95.75 164 GLN A O 1
ATOM 1372 N N . LYS A 1 165 ? 7.154 -11.441 -24.221 1.00 95.38 165 LYS A N 1
ATOM 1373 C CA . LYS A 1 165 ? 7.375 -10.199 -23.483 1.00 95.38 165 LYS A CA 1
ATOM 1374 C C . LYS A 1 165 ? 8.646 -9.479 -23.925 1.00 95.38 165 LYS A C 1
ATOM 1376 O O . LYS A 1 165 ? 8.656 -8.253 -23.939 1.00 95.38 165 LYS A O 1
ATOM 1381 N N . ALA A 1 166 ? 9.697 -10.216 -24.277 1.00 96.69 166 ALA A N 1
ATOM 1382 C CA . ALA A 1 166 ? 10.913 -9.639 -24.836 1.00 96.69 166 ALA A CA 1
ATOM 1383 C C . ALA A 1 166 ? 10.624 -8.929 -26.170 1.00 96.69 166 ALA A C 1
ATOM 1385 O O . ALA A 1 166 ? 11.061 -7.792 -26.334 1.00 96.69 166 ALA A O 1
ATOM 1386 N N . LEU A 1 167 ? 9.827 -9.552 -27.048 1.00 96.00 167 LEU A N 1
ATOM 1387 C CA . LEU A 1 167 ? 9.356 -8.955 -28.306 1.00 96.00 167 LEU A CA 1
ATOM 1388 C C . LEU A 1 167 ? 8.630 -7.632 -28.056 1.00 96.00 167 LEU A C 1
ATOM 1390 O O . LEU A 1 167 ? 9.063 -6.589 -28.532 1.00 96.00 167 LEU A O 1
ATOM 1394 N N . GLN A 1 168 ? 7.609 -7.650 -27.194 1.00 95.94 168 GLN A N 1
ATOM 1395 C CA . GLN A 1 168 ? 6.841 -6.449 -26.845 1.00 95.94 168 GLN A CA 1
ATOM 1396 C C . GLN A 1 168 ? 7.727 -5.319 -26.306 1.00 95.94 168 GLN A C 1
ATOM 1398 O O . GLN A 1 168 ? 7.545 -4.157 -26.652 1.00 95.94 168 GLN A O 1
ATOM 1403 N N . ILE A 1 169 ? 8.690 -5.640 -25.434 1.00 96.44 169 ILE A N 1
ATOM 1404 C CA . ILE A 1 169 ? 9.614 -4.636 -24.890 1.00 96.44 169 ILE A CA 1
ATOM 1405 C C . ILE A 1 169 ? 10.487 -4.047 -26.009 1.00 96.44 169 ILE A C 1
ATOM 1407 O O . ILE A 1 169 ? 10.744 -2.844 -26.004 1.00 96.44 169 ILE A O 1
ATOM 1411 N N . TYR A 1 170 ? 10.941 -4.874 -26.955 1.00 96.75 170 TYR A N 1
ATOM 1412 C CA . TYR A 1 170 ? 11.755 -4.439 -28.089 1.00 96.75 170 TYR A CA 1
ATOM 1413 C C . TYR A 1 170 ? 10.977 -3.541 -29.056 1.00 96.75 170 TYR A C 1
ATOM 1415 O O . TYR A 1 170 ? 11.492 -2.501 -29.468 1.00 96.75 170 TYR A O 1
ATOM 1423 N N . GLU A 1 171 ? 9.729 -3.892 -29.362 1.00 94.56 171 GLU A N 1
ATOM 1424 C CA . GLU A 1 171 ? 8.819 -3.084 -30.181 1.00 94.56 171 GLU A CA 1
ATOM 1425 C C . GLU A 1 171 ? 8.569 -1.711 -29.545 1.00 94.56 171 GLU A C 1
ATOM 1427 O O . GLU A 1 171 ? 8.793 -0.687 -30.192 1.00 94.56 171 GLU A O 1
ATOM 1432 N N . ILE A 1 172 ? 8.207 -1.677 -28.253 1.00 93.75 172 ILE A N 1
ATOM 1433 C CA . ILE A 1 172 ? 7.986 -0.428 -27.502 1.00 93.75 172 ILE A CA 1
ATOM 1434 C C . ILE A 1 172 ? 9.255 0.428 -27.488 1.00 93.75 172 ILE A C 1
ATOM 1436 O O . ILE A 1 172 ? 9.192 1.641 -27.689 1.00 93.75 172 ILE A O 1
ATOM 1440 N N . ALA A 1 173 ? 10.419 -0.185 -27.265 1.00 94.50 173 ALA A N 1
ATOM 1441 C CA . ALA A 1 173 ? 11.687 0.534 -27.290 1.00 94.50 173 ALA A CA 1
ATOM 1442 C C . ALA A 1 173 ? 11.994 1.104 -28.681 1.00 94.50 173 ALA A C 1
ATOM 1444 O O . ALA A 1 173 ? 12.557 2.187 -28.776 1.00 94.50 173 ALA A O 1
ATOM 1445 N N . SER A 1 174 ? 11.620 0.406 -29.753 1.00 93.06 174 SER A N 1
ATOM 1446 C CA . SER A 1 174 ? 11.911 0.820 -31.128 1.00 93.06 174 SER A CA 1
ATOM 1447 C C . SER A 1 174 ? 10.985 1.934 -31.622 1.00 93.06 174 SER A C 1
ATOM 1449 O O . SER A 1 174 ? 11.433 2.790 -32.386 1.00 93.06 174 SER A O 1
ATOM 1451 N N . SER A 1 175 ? 9.733 1.975 -31.154 1.00 90.75 175 SER A N 1
ATOM 1452 C CA . SER A 1 175 ? 8.697 2.894 -31.647 1.00 90.75 175 SER A CA 1
ATOM 1453 C C . SER A 1 175 ? 8.790 4.334 -31.127 1.00 90.75 175 SER A C 1
ATOM 1455 O O . SER A 1 175 ? 8.196 5.225 -31.726 1.00 90.75 175 SER A O 1
ATOM 1457 N N . HIS A 1 176 ? 9.494 4.586 -30.020 1.00 82.62 176 HIS A N 1
ATOM 1458 C CA . HIS A 1 176 ? 9.472 5.893 -29.344 1.00 82.62 176 HIS A CA 1
ATOM 1459 C C . HIS A 1 176 ? 10.763 6.694 -29.543 1.00 82.62 176 HIS A C 1
ATOM 1461 O O . HIS A 1 176 ? 11.826 6.156 -29.252 1.00 82.62 176 HIS A O 1
ATOM 1467 N N . PRO A 1 177 ? 10.726 7.968 -29.967 1.00 81.19 177 PRO A N 1
ATOM 1468 C CA . PRO A 1 177 ? 11.937 8.785 -30.062 1.00 81.19 177 PRO A CA 1
ATOM 1469 C C . PRO A 1 177 ? 12.560 9.056 -28.679 1.00 81.19 177 PRO A C 1
ATOM 1471 O O . PRO A 1 177 ? 11.863 9.043 -27.667 1.00 81.19 177 PRO A O 1
ATOM 1474 N N . ASN A 1 178 ? 13.874 9.307 -28.643 1.00 76.38 178 ASN A N 1
ATOM 1475 C CA . ASN A 1 178 ? 14.568 9.788 -27.441 1.00 76.38 178 ASN A CA 1
ATOM 1476 C C . ASN A 1 178 ? 14.445 11.312 -27.344 1.00 76.38 178 ASN A C 1
ATOM 1478 O O . ASN A 1 178 ? 14.603 11.989 -28.363 1.00 76.38 178 ASN A O 1
ATOM 1482 N N . THR A 1 179 ? 14.302 11.853 -26.136 1.00 83.06 179 THR A N 1
ATOM 1483 C CA . THR A 1 179 ? 14.562 13.278 -25.870 1.00 83.06 179 THR A CA 1
ATOM 1484 C C . THR A 1 179 ? 15.929 13.497 -25.222 1.00 83.06 179 THR A C 1
ATOM 1486 O O . THR A 1 179 ? 16.596 14.478 -25.547 1.00 83.06 179 THR A O 1
ATOM 1489 N N . LEU A 1 180 ? 16.410 12.565 -24.388 1.00 88.88 180 LEU A N 1
ATOM 1490 C CA . LEU A 1 180 ? 17.767 12.591 -23.824 1.00 88.88 180 LEU A CA 1
ATOM 1491 C C . LEU A 1 180 ? 18.702 11.551 -24.469 1.00 88.88 180 LEU A C 1
ATOM 1493 O O . LEU A 1 180 ? 18.264 10.451 -24.803 1.00 88.88 180 LEU A O 1
ATOM 1497 N N . PRO A 1 181 ? 20.007 11.855 -24.625 1.00 91.19 181 PRO A N 1
ATOM 1498 C CA . PRO A 1 181 ? 20.954 10.930 -25.236 1.00 91.19 181 PRO A CA 1
ATOM 1499 C C . PRO A 1 181 ? 21.345 9.787 -24.291 1.00 91.19 181 PRO A C 1
ATOM 1501 O O . PRO A 1 181 ? 21.390 9.939 -23.061 1.00 91.19 181 PRO A O 1
ATOM 1504 N N . LYS A 1 182 ? 21.769 8.664 -24.882 1.00 93.44 182 LYS A N 1
ATOM 1505 C CA . LYS A 1 182 ? 22.407 7.540 -24.185 1.00 93.44 182 LYS A CA 1
ATOM 1506 C C . LYS A 1 182 ? 23.838 7.895 -23.749 1.00 93.44 182 LYS A C 1
ATOM 1508 O O . LYS A 1 182 ? 24.817 7.394 -24.297 1.00 93.44 182 LYS A O 1
ATOM 1513 N N . ALA A 1 183 ? 23.951 8.754 -22.744 1.00 95.00 183 ALA A N 1
ATOM 1514 C CA . ALA A 1 183 ? 25.208 9.179 -22.135 1.00 95.00 183 ALA A CA 1
ATOM 1515 C C . ALA A 1 183 ? 25.357 8.641 -20.701 1.00 95.00 183 ALA A C 1
ATOM 1517 O O . ALA A 1 183 ? 24.374 8.290 -20.041 1.00 95.00 183 ALA A O 1
ATOM 1518 N N . GLU A 1 184 ? 26.590 8.604 -20.190 1.00 94.81 184 GLU A N 1
ATOM 1519 C CA . GLU A 1 184 ? 26.853 8.182 -18.806 1.00 94.81 184 GLU A CA 1
ATOM 1520 C C . GLU A 1 184 ? 26.219 9.133 -17.775 1.00 94.81 184 GLU A C 1
ATOM 1522 O O . GLU A 1 184 ? 25.802 8.686 -16.709 1.00 94.81 184 GLU A O 1
ATOM 1527 N N . ASP A 1 185 ? 26.052 10.418 -18.094 1.00 94.25 185 ASP A N 1
ATOM 1528 C CA . ASP A 1 185 ? 25.361 11.387 -17.229 1.00 94.25 185 ASP A CA 1
ATOM 1529 C C . ASP A 1 185 ? 23.885 11.026 -17.047 1.00 94.25 185 ASP A C 1
ATOM 1531 O O . ASP A 1 185 ? 23.408 10.896 -15.917 1.00 94.25 185 ASP A O 1
ATOM 1535 N N . THR A 1 186 ? 23.189 10.758 -18.155 1.00 94.94 186 THR A N 1
ATOM 1536 C CA . THR A 1 186 ? 21.794 10.302 -18.175 1.00 94.94 186 THR A CA 1
ATOM 1537 C C . THR A 1 186 ? 21.625 9.014 -17.366 1.00 94.94 186 THR A C 1
ATOM 1539 O O . THR A 1 186 ? 20.750 8.907 -16.504 1.00 94.94 186 THR A O 1
ATOM 1542 N N . LYS A 1 187 ? 22.520 8.044 -17.579 1.00 96.50 187 LYS A N 1
ATOM 1543 C CA . LYS A 1 187 ? 22.541 6.780 -16.834 1.00 96.50 187 LYS A CA 1
ATOM 1544 C C . LYS A 1 187 ? 22.729 6.992 -15.336 1.00 96.50 187 LYS A C 1
ATOM 1546 O O . LYS A 1 187 ? 22.051 6.333 -14.546 1.00 96.50 187 LYS A O 1
ATOM 1551 N N . ARG A 1 188 ? 23.628 7.897 -14.930 1.00 96.00 188 ARG A N 1
ATOM 1552 C CA . ARG A 1 188 ? 23.855 8.233 -13.516 1.00 96.00 188 ARG A CA 1
ATOM 1553 C C . ARG A 1 188 ? 22.600 8.819 -12.878 1.00 96.00 188 ARG A C 1
ATOM 1555 O O . ARG A 1 188 ? 22.211 8.345 -11.815 1.00 96.00 188 ARG A O 1
ATOM 1562 N N . LEU A 1 189 ? 21.928 9.762 -13.543 1.00 95.56 189 LEU A N 1
ATOM 1563 C CA . LEU A 1 189 ? 20.681 10.361 -13.048 1.00 95.56 189 LEU A CA 1
ATOM 1564 C C . LEU A 1 189 ? 19.593 9.311 -12.788 1.00 95.56 189 LEU A C 1
ATOM 1566 O O . LEU A 1 189 ? 19.014 9.272 -11.701 1.00 95.56 189 LEU A O 1
ATOM 1570 N N . ILE A 1 190 ? 19.365 8.412 -13.748 1.00 96.88 190 ILE A N 1
ATOM 1571 C CA . ILE A 1 190 ? 18.379 7.330 -13.604 1.00 96.88 190 ILE A CA 1
ATOM 1572 C C . ILE A 1 190 ? 18.800 6.363 -12.500 1.00 96.88 190 ILE A C 1
ATOM 1574 O O . ILE A 1 190 ? 17.980 5.987 -11.668 1.00 96.88 190 ILE A O 1
ATOM 1578 N N . THR A 1 191 ? 20.084 6.005 -12.439 1.00 96.81 191 THR A N 1
ATOM 1579 C CA . THR A 1 191 ? 20.613 5.118 -11.394 1.00 96.81 191 THR A CA 1
ATOM 1580 C C . THR A 1 191 ? 20.399 5.711 -10.001 1.00 96.81 191 THR A C 1
ATOM 1582 O O . THR A 1 191 ? 19.977 4.995 -9.096 1.00 96.81 191 THR A O 1
ATOM 1585 N N . TYR A 1 192 ? 20.614 7.017 -9.812 1.00 97.12 192 TYR A N 1
ATOM 1586 C CA . TYR A 1 192 ? 20.322 7.679 -8.539 1.00 97.12 192 TYR A CA 1
ATOM 1587 C C . TYR A 1 192 ? 18.836 7.605 -8.186 1.00 97.12 192 TYR A C 1
ATOM 1589 O O . TYR A 1 192 ? 18.501 7.230 -7.062 1.00 97.12 192 TYR A O 1
ATOM 1597 N N . ALA A 1 193 ? 17.943 7.902 -9.133 1.00 97.94 193 ALA A N 1
ATOM 1598 C CA . ALA A 1 193 ? 16.502 7.828 -8.903 1.00 97.94 193 ALA A CA 1
ATOM 1599 C C . ALA A 1 193 ? 16.036 6.402 -8.562 1.00 97.94 193 ALA A C 1
ATOM 1601 O O . ALA A 1 193 ? 15.252 6.220 -7.627 1.00 97.94 193 ALA A O 1
ATOM 1602 N N . VAL A 1 194 ? 16.562 5.391 -9.263 1.00 97.88 194 VAL A N 1
ATOM 1603 C CA . VAL A 1 194 ? 16.283 3.983 -8.964 1.00 97.88 194 VAL A CA 1
ATOM 1604 C C . VAL A 1 194 ? 16.785 3.612 -7.571 1.00 97.88 194 VAL A C 1
ATOM 1606 O O . VAL A 1 194 ? 16.006 3.090 -6.781 1.00 97.88 194 VAL A O 1
ATOM 1609 N N . ASN A 1 195 ? 18.031 3.938 -7.219 1.00 97.19 195 ASN A N 1
ATOM 1610 C CA . ASN A 1 195 ? 18.594 3.598 -5.909 1.00 97.19 195 ASN A CA 1
ATOM 1611 C C . ASN A 1 195 ? 17.790 4.212 -4.752 1.00 97.19 195 ASN A C 1
ATOM 1613 O O . ASN A 1 195 ? 17.537 3.540 -3.752 1.00 97.19 195 ASN A O 1
ATOM 1617 N N . GLN A 1 196 ? 17.339 5.463 -4.895 1.00 97.50 196 GLN A N 1
ATOM 1618 C CA . GLN A 1 196 ? 16.475 6.107 -3.900 1.00 97.50 196 GLN A CA 1
ATOM 1619 C C . GLN A 1 196 ? 15.119 5.394 -3.777 1.00 97.50 196 GLN A C 1
ATOM 1621 O O . GLN A 1 196 ? 14.647 5.152 -2.664 1.00 97.50 196 GLN A O 1
ATOM 1626 N N . LEU A 1 197 ? 14.496 5.024 -4.904 1.00 97.81 197 LEU A N 1
ATOM 1627 C CA . LEU A 1 197 ? 13.218 4.306 -4.912 1.00 97.81 197 LEU A CA 1
ATOM 1628 C C . LEU A 1 197 ? 13.336 2.878 -4.348 1.00 97.81 197 LEU A C 1
ATOM 1630 O O . LEU A 1 197 ? 12.425 2.409 -3.660 1.00 97.81 197 LEU A O 1
ATOM 1634 N N . THR A 1 198 ? 14.442 2.195 -4.621 1.00 96.88 198 THR A N 1
ATOM 1635 C CA . THR A 1 198 ? 14.738 0.870 -4.075 1.00 96.88 198 THR A CA 1
ATOM 1636 C C . THR A 1 198 ? 14.921 0.946 -2.564 1.00 96.88 198 THR A C 1
ATOM 1638 O O . THR A 1 198 ? 14.189 0.284 -1.833 1.00 96.88 198 THR A O 1
ATOM 1641 N N . SER A 1 199 ? 15.773 1.854 -2.080 1.00 97.12 199 SER A N 1
ATOM 1642 C CA . SER A 1 199 ? 16.050 2.012 -0.647 1.00 97.12 199 SER A CA 1
ATOM 1643 C C . SER A 1 199 ? 14.790 2.321 0.174 1.00 97.12 199 SER A C 1
ATOM 1645 O O . SER A 1 199 ? 14.554 1.717 1.226 1.00 97.12 199 SER A O 1
ATOM 1647 N N . ILE A 1 200 ? 13.914 3.212 -0.315 1.00 97.62 200 ILE A N 1
ATOM 1648 C CA . ILE A 1 200 ? 12.648 3.505 0.377 1.00 97.62 200 ILE A CA 1
ATOM 1649 C C . ILE A 1 200 ? 11.684 2.311 0.355 1.00 97.62 200 ILE A C 1
ATOM 1651 O O . ILE A 1 200 ? 10.883 2.140 1.275 1.00 97.62 200 ILE A O 1
ATOM 1655 N N . THR A 1 201 ? 11.738 1.489 -0.692 1.00 97.00 201 THR A N 1
ATOM 1656 C CA . THR A 1 201 ? 10.878 0.315 -0.849 1.00 97.00 201 THR A CA 1
ATOM 1657 C C . THR A 1 201 ? 11.299 -0.807 0.097 1.00 97.00 201 THR A C 1
ATOM 1659 O O . THR A 1 201 ? 10.440 -1.333 0.805 1.00 97.00 201 THR A O 1
ATOM 1662 N N . GLU A 1 202 ? 12.598 -1.085 0.200 1.00 96.88 202 GLU A N 1
ATOM 1663 C CA . GLU A 1 202 ? 13.158 -2.022 1.180 1.00 96.88 202 GLU A CA 1
ATOM 1664 C C . GLU A 1 202 ? 12.848 -1.560 2.612 1.00 96.88 202 GLU A C 1
ATOM 1666 O O . GLU A 1 202 ? 12.348 -2.334 3.427 1.00 96.88 202 GLU A O 1
ATOM 1671 N N . THR A 1 203 ? 13.026 -0.263 2.899 1.00 96.94 203 THR A N 1
ATOM 1672 C CA . THR A 1 203 ? 12.675 0.334 4.201 1.00 96.94 203 THR A CA 1
ATOM 1673 C C . THR A 1 203 ? 11.193 0.137 4.539 1.00 96.94 203 THR A C 1
ATOM 1675 O O . THR A 1 203 ? 10.847 -0.202 5.672 1.00 96.94 203 THR A O 1
ATOM 1678 N N . LEU A 1 204 ? 10.295 0.329 3.565 1.00 96.56 204 LEU A N 1
ATOM 1679 C CA . LEU A 1 204 ? 8.860 0.089 3.743 1.00 96.56 204 LEU A CA 1
ATOM 1680 C C . LEU A 1 204 ? 8.546 -1.386 4.024 1.00 96.56 204 LEU A C 1
ATOM 1682 O O . LEU A 1 204 ? 7.676 -1.641 4.858 1.00 96.56 204 LEU A O 1
ATOM 1686 N N . SER A 1 205 ? 9.237 -2.323 3.365 1.00 95.62 205 SER A N 1
ATOM 1687 C CA . SER A 1 205 ? 9.099 -3.765 3.621 1.00 95.62 205 SER A CA 1
ATOM 1688 C C . SER A 1 205 ? 9.514 -4.108 5.056 1.00 95.62 205 SER A C 1
ATOM 1690 O O . SER A 1 205 ? 8.744 -4.710 5.804 1.00 95.62 205 SER A O 1
ATOM 1692 N N . SER A 1 206 ? 10.673 -3.612 5.499 1.00 95.81 206 SER A N 1
ATOM 1693 C CA . SER A 1 206 ? 11.158 -3.809 6.870 1.00 95.81 206 SER A CA 1
ATOM 1694 C C . SER A 1 206 ? 10.191 -3.242 7.912 1.00 95.81 206 SER A C 1
ATOM 1696 O O . SER A 1 206 ? 9.811 -3.942 8.845 1.00 95.81 206 SER A O 1
ATOM 1698 N N . ILE A 1 207 ? 9.705 -2.009 7.726 1.00 96.12 207 ILE A N 1
ATOM 1699 C CA . ILE A 1 207 ? 8.717 -1.406 8.638 1.00 96.12 207 ILE A CA 1
ATOM 1700 C C . ILE A 1 207 ? 7.415 -2.207 8.663 1.00 96.12 207 ILE A C 1
ATOM 1702 O O . ILE A 1 207 ? 6.796 -2.337 9.718 1.00 96.12 207 ILE A O 1
ATOM 1706 N N . GLN A 1 208 ? 6.975 -2.730 7.520 1.00 95.69 208 GLN A N 1
ATOM 1707 C CA . GLN A 1 208 ? 5.786 -3.569 7.466 1.00 95.69 208 GLN A CA 1
ATOM 1708 C C . GLN A 1 208 ? 5.970 -4.860 8.278 1.00 95.69 208 GLN A C 1
ATOM 1710 O O . GLN A 1 208 ? 5.062 -5.227 9.026 1.00 95.69 208 GLN A O 1
ATOM 1715 N N . ASN A 1 209 ? 7.134 -5.503 8.186 1.00 95.62 209 ASN A N 1
ATOM 1716 C CA . ASN A 1 209 ? 7.454 -6.697 8.971 1.00 95.62 209 ASN A CA 1
ATOM 1717 C C . ASN A 1 209 ? 7.491 -6.395 10.477 1.00 95.62 209 ASN A C 1
ATOM 1719 O O . ASN A 1 209 ? 6.896 -7.130 11.264 1.00 95.62 209 ASN A O 1
ATOM 1723 N N . GLU A 1 210 ? 8.081 -5.266 10.879 1.00 96.44 210 GLU A N 1
ATOM 1724 C CA . GLU A 1 210 ? 8.063 -4.809 12.277 1.00 96.44 210 GLU A CA 1
ATOM 1725 C C . GLU A 1 210 ? 6.637 -4.544 12.776 1.00 96.44 210 GLU A C 1
ATOM 1727 O O . GLU A 1 210 ? 6.252 -4.948 13.874 1.00 96.44 210 GLU A O 1
ATOM 1732 N N . MET A 1 211 ? 5.799 -3.909 11.950 1.00 97.12 211 MET A N 1
ATOM 1733 C CA . MET A 1 211 ? 4.385 -3.715 12.275 1.00 97.12 211 MET A CA 1
ATOM 1734 C C . MET A 1 211 ? 3.651 -5.045 12.456 1.00 97.12 211 MET A C 1
ATOM 1736 O O . MET A 1 211 ? 2.807 -5.147 13.346 1.00 97.12 211 MET A O 1
ATOM 1740 N N . LEU A 1 212 ? 3.942 -6.045 11.623 1.00 96.69 212 LEU A N 1
ATOM 1741 C CA . LEU A 1 212 ? 3.331 -7.365 11.724 1.00 96.69 212 LEU A CA 1
ATOM 1742 C C . LEU A 1 212 ? 3.760 -8.083 13.011 1.00 96.69 212 LEU A C 1
ATOM 1744 O O . LEU A 1 212 ? 2.897 -8.588 13.723 1.00 96.69 212 LEU A O 1
ATOM 1748 N N . SER A 1 213 ? 5.052 -8.041 13.349 1.00 96.12 213 SER A N 1
ATOM 1749 C CA . SER A 1 213 ? 5.614 -8.594 14.592 1.00 96.12 213 SER A CA 1
ATOM 1750 C C . SER A 1 213 ? 5.007 -7.944 15.845 1.00 96.12 213 SER A C 1
ATOM 1752 O O . SER A 1 213 ? 4.529 -8.612 16.760 1.00 96.12 213 SER A O 1
ATOM 1754 N N . LEU A 1 214 ? 4.903 -6.612 15.868 1.00 95.88 214 LEU A N 1
ATOM 1755 C CA . LEU A 1 214 ? 4.253 -5.903 16.975 1.00 95.88 214 LEU A CA 1
ATOM 1756 C C . LEU A 1 214 ? 2.748 -6.179 17.050 1.00 95.88 214 LEU A C 1
ATOM 1758 O O . LEU A 1 214 ? 2.157 -6.120 18.129 1.00 95.88 214 LEU A O 1
ATOM 1762 N N . ALA A 1 215 ? 2.101 -6.431 15.912 1.00 96.50 215 ALA A N 1
ATOM 1763 C CA . ALA A 1 215 ? 0.693 -6.788 15.885 1.00 96.50 215 ALA A CA 1
ATOM 1764 C C . ALA A 1 215 ? 0.461 -8.225 16.371 1.00 96.50 215 ALA A C 1
ATOM 1766 O O . ALA A 1 215 ? -0.541 -8.440 17.050 1.00 96.50 215 ALA A O 1
ATOM 1767 N N . SER A 1 216 ? 1.359 -9.173 16.078 1.00 96.19 216 SER A N 1
ATOM 1768 C CA . SER A 1 216 ? 1.176 -10.602 16.381 1.00 96.19 216 SER A CA 1
ATOM 1769 C C . SER A 1 216 ? 1.098 -10.911 17.871 1.00 96.19 216 SER A C 1
ATOM 1771 O O . SER A 1 216 ? 0.413 -11.848 18.266 1.00 96.19 216 SER A O 1
ATOM 1773 N N . VAL A 1 217 ? 1.734 -10.091 18.708 1.00 94.12 217 VAL A N 1
ATOM 1774 C CA . VAL A 1 217 ? 1.674 -10.230 20.172 1.00 94.12 217 VAL A CA 1
ATOM 1775 C C . VAL A 1 217 ? 0.401 -9.632 20.787 1.00 94.12 217 VAL A C 1
ATOM 1777 O O . VAL A 1 217 ? 0.173 -9.751 21.989 1.00 94.12 217 VAL A O 1
ATOM 1780 N N . LEU A 1 218 ? -0.437 -8.939 20.004 1.00 92.06 218 LEU A N 1
ATOM 1781 C CA . LEU A 1 218 ? -1.682 -8.374 20.519 1.00 92.06 218 LEU A CA 1
ATOM 1782 C C . LEU A 1 218 ? -2.752 -9.467 20.639 1.00 92.06 218 LEU A C 1
ATOM 1784 O O . LEU A 1 218 ? -2.992 -10.169 19.660 1.00 92.06 218 LEU A O 1
ATOM 1788 N N . PRO A 1 219 ? -3.524 -9.522 21.745 1.00 92.44 219 PRO A N 1
ATOM 1789 C CA . PRO A 1 219 ? -4.548 -10.554 21.929 1.00 92.44 219 PRO A CA 1
ATOM 1790 C C . PRO A 1 219 ? -5.548 -10.638 20.770 1.00 92.44 219 PRO A C 1
ATOM 1792 O O . PRO A 1 219 ? -5.918 -11.714 20.333 1.00 92.44 219 PRO A O 1
ATOM 1795 N N . LYS A 1 220 ? -5.937 -9.494 20.195 1.00 93.44 220 LYS A N 1
ATOM 1796 C CA . LYS A 1 220 ? -6.886 -9.410 19.071 1.00 93.44 220 LYS A CA 1
ATOM 1797 C C . LYS A 1 220 ? -6.339 -9.893 17.716 1.00 93.44 220 LYS A C 1
ATOM 1799 O O . LYS A 1 220 ? -7.116 -9.957 16.767 1.00 93.44 220 LYS A O 1
ATOM 1804 N N . PHE A 1 221 ? -5.041 -10.174 17.592 1.00 95.75 221 PHE A N 1
ATOM 1805 C CA . PHE A 1 221 ? -4.395 -10.499 16.318 1.00 95.75 221 PHE A CA 1
ATOM 1806 C C . PHE A 1 221 ? -5.071 -11.624 15.520 1.00 95.75 221 PHE A C 1
ATOM 1808 O O . PHE A 1 221 ? -5.462 -11.341 14.387 1.00 95.75 221 PHE A O 1
ATOM 1815 N N . PRO A 1 222 ? -5.286 -12.844 16.058 1.00 96.50 222 PRO A N 1
ATOM 1816 C CA . PRO A 1 222 ? -5.841 -13.957 15.282 1.00 96.50 222 PRO A CA 1
ATOM 1817 C C . PRO A 1 222 ? -7.221 -13.634 14.703 1.00 96.50 222 PRO A C 1
ATOM 1819 O O . PRO A 1 222 ? -7.485 -13.896 13.532 1.00 96.50 222 PRO A O 1
ATOM 1822 N N . VAL A 1 223 ? -8.076 -12.975 15.489 1.00 96.62 223 VAL A N 1
ATOM 1823 C CA . VAL A 1 223 ? -9.417 -12.584 15.042 1.00 96.62 223 VAL A CA 1
ATOM 1824 C C . VAL A 1 223 ? -9.362 -11.541 13.943 1.00 96.62 223 VAL A C 1
ATOM 1826 O O . VAL A 1 223 ? -10.093 -11.656 12.966 1.00 96.62 223 VAL A O 1
ATOM 1829 N N . VAL A 1 224 ? -8.512 -10.521 14.085 1.00 96.56 224 VAL A N 1
ATOM 1830 C CA . VAL A 1 224 ? -8.401 -9.481 13.058 1.00 96.56 224 VAL A CA 1
ATOM 1831 C C . VAL A 1 224 ? -7.803 -10.060 11.780 1.00 96.56 224 VAL A C 1
ATOM 1833 O O . VAL A 1 224 ? -8.336 -9.808 10.707 1.00 96.56 224 VAL A O 1
ATOM 1836 N N . MET A 1 225 ? -6.754 -10.875 11.870 1.00 97.00 225 MET A N 1
ATOM 1837 C CA . MET A 1 225 ? -6.131 -11.493 10.696 1.00 97.00 225 MET A CA 1
ATOM 1838 C C . MET A 1 225 ? -7.052 -12.490 9.983 1.00 97.00 225 MET A C 1
ATOM 1840 O O . MET A 1 225 ? -6.946 -12.636 8.768 1.00 97.00 225 MET A O 1
ATOM 1844 N N . GLY A 1 226 ? -7.989 -13.114 10.704 1.00 95.44 226 GLY A N 1
ATOM 1845 C CA . GLY A 1 226 ? -9.028 -13.972 10.129 1.00 95.44 226 GLY A CA 1
ATOM 1846 C C . GLY A 1 226 ? -10.139 -13.224 9.381 1.00 95.44 226 GLY A C 1
ATOM 1847 O O . GLY A 1 226 ? -10.923 -13.851 8.674 1.00 95.44 226 GLY A O 1
ATOM 1848 N N . MET A 1 227 ? -10.233 -11.894 9.501 1.00 95.62 227 MET A N 1
ATOM 1849 C CA . MET A 1 227 ? -11.224 -11.120 8.747 1.00 95.62 227 MET A CA 1
ATOM 1850 C C . MET A 1 227 ? -10.771 -10.932 7.296 1.00 95.62 227 MET A C 1
ATOM 1852 O O . MET A 1 227 ? -9.636 -10.518 7.029 1.00 95.62 227 MET A O 1
ATOM 1856 N N . PHE A 1 228 ? -11.684 -11.162 6.350 1.00 94.88 228 PHE A N 1
ATOM 1857 C CA . PHE A 1 228 ? -11.375 -11.025 4.932 1.00 94.88 228 PHE A CA 1
ATOM 1858 C C . PHE A 1 228 ? -10.872 -9.612 4.595 1.00 94.88 228 PHE A C 1
ATOM 1860 O O . PHE A 1 228 ? -11.420 -8.598 5.034 1.00 94.88 228 PHE A O 1
ATOM 1867 N N . GLY A 1 229 ? -9.810 -9.545 3.791 1.00 91.12 229 GLY A N 1
ATOM 1868 C CA . GLY A 1 229 ? -9.234 -8.287 3.322 1.00 91.12 229 GLY A CA 1
ATOM 1869 C C . GLY A 1 229 ? -8.322 -7.569 4.322 1.00 91.12 229 GLY A C 1
ATOM 1870 O O . GLY A 1 229 ? -7.865 -6.473 4.005 1.00 91.12 229 GLY A O 1
ATOM 1871 N N . MET A 1 230 ? -8.027 -8.146 5.496 1.00 93.94 230 MET A N 1
ATOM 1872 C CA . MET A 1 230 ? -7.036 -7.576 6.423 1.00 93.94 230 MET A CA 1
ATOM 1873 C C . MET A 1 230 ? -5.605 -7.821 5.949 1.00 93.94 230 MET A C 1
ATOM 1875 O O . MET A 1 230 ? -4.861 -6.865 5.725 1.00 93.94 230 MET A O 1
ATOM 1879 N N . GLY A 1 231 ? -5.221 -9.085 5.769 1.00 92.38 231 GLY A N 1
ATOM 1880 C CA . GLY A 1 231 ? -3.861 -9.462 5.381 1.00 92.38 231 GLY A CA 1
ATOM 1881 C C . GLY A 1 231 ? -2.763 -8.851 6.267 1.00 92.38 231 GLY A C 1
ATOM 1882 O O . GLY A 1 231 ? -3.010 -8.179 7.270 1.00 92.38 231 GLY A O 1
ATOM 1883 N N . GLU A 1 232 ? -1.515 -9.062 5.868 1.00 93.69 232 GLU A N 1
ATOM 1884 C CA . GLU A 1 232 ? -0.334 -8.607 6.619 1.00 93.69 232 GLU A CA 1
ATOM 1885 C C . GLU A 1 232 ? -0.126 -7.088 6.553 1.00 93.69 232 GLU A C 1
ATOM 1887 O O . GLU A 1 232 ? 0.598 -6.518 7.364 1.00 93.69 232 GLU A O 1
ATOM 1892 N N . THR A 1 233 ? -0.781 -6.407 5.608 1.00 92.62 233 THR A N 1
ATOM 1893 C CA . THR A 1 233 ? -0.668 -4.954 5.446 1.00 92.62 233 THR A CA 1
ATOM 1894 C C . THR A 1 233 ? -1.759 -4.204 6.205 1.00 92.62 233 THR A C 1
ATOM 1896 O O . THR A 1 233 ? -1.453 -3.314 6.994 1.00 92.62 233 THR A O 1
ATOM 1899 N N . LEU A 1 234 ? -3.043 -4.500 5.961 1.00 95.56 234 LEU A N 1
ATOM 1900 C CA . LEU A 1 234 ? -4.151 -3.684 6.479 1.00 95.56 234 LEU A CA 1
ATOM 1901 C C . LEU A 1 234 ? -4.541 -4.092 7.906 1.00 95.56 234 LEU A C 1
ATOM 1903 O O . LEU A 1 234 ? -4.953 -3.226 8.678 1.00 95.56 234 LEU A O 1
ATOM 1907 N N . GLY A 1 235 ? -4.339 -5.358 8.287 1.00 96.50 235 GLY A N 1
ATOM 1908 C CA . GLY A 1 235 ? -4.575 -5.859 9.645 1.00 96.50 235 GLY A CA 1
ATOM 1909 C C . GLY A 1 235 ? -3.786 -5.086 10.710 1.00 96.50 235 GLY A C 1
ATOM 1910 O O . GLY A 1 235 ? -4.403 -4.446 11.572 1.00 96.50 235 GLY A O 1
ATOM 1911 N N . PRO A 1 236 ? -2.439 -5.044 10.640 1.00 96.50 236 PRO A N 1
ATOM 1912 C CA . PRO A 1 236 ? -1.626 -4.264 11.575 1.00 96.50 236 PRO A CA 1
ATOM 1913 C C . PRO A 1 236 ? -1.969 -2.768 11.582 1.00 96.50 236 PRO A C 1
ATOM 1915 O O . PRO A 1 236 ? -2.052 -2.163 12.651 1.00 96.50 236 PRO A O 1
ATOM 1918 N N . GLN A 1 237 ? -2.248 -2.165 10.419 1.00 95.75 237 GLN A N 1
ATOM 1919 C CA . GLN A 1 237 ? -2.654 -0.752 10.322 1.00 95.75 237 GLN A CA 1
ATOM 1920 C C . GLN A 1 237 ? -3.970 -0.473 11.059 1.00 95.75 237 GLN A C 1
ATOM 1922 O O . GLN A 1 237 ? -4.078 0.498 11.813 1.00 95.75 237 GLN A O 1
ATOM 1927 N N . LEU A 1 238 ? -4.966 -1.344 10.879 1.00 95.56 238 LEU A N 1
ATOM 1928 C CA . LEU A 1 238 ? -6.248 -1.252 11.567 1.00 95.56 238 LEU A CA 1
ATOM 1929 C C . LEU A 1 238 ? -6.056 -1.356 13.085 1.00 95.56 238 LEU A C 1
ATOM 1931 O O . LEU A 1 238 ? -6.588 -0.540 13.845 1.00 95.56 238 LEU A O 1
ATOM 1935 N N . MET A 1 239 ? -5.257 -2.332 13.530 1.00 94.88 239 MET A N 1
ATOM 1936 C CA . MET A 1 239 ? -4.954 -2.537 14.946 1.00 94.88 239 MET A CA 1
ATOM 1937 C C . MET A 1 239 ? -4.240 -1.334 15.569 1.00 94.88 239 MET A C 1
ATOM 1939 O O . MET A 1 239 ? -4.582 -0.973 16.702 1.00 94.88 239 MET A O 1
ATOM 1943 N N . ALA A 1 240 ? -3.320 -0.709 14.826 1.00 92.88 240 ALA A N 1
ATOM 1944 C CA . ALA A 1 240 ? -2.560 0.477 15.215 1.00 92.88 240 ALA A CA 1
ATOM 1945 C C . ALA A 1 240 ? -3.447 1.716 15.426 1.00 92.88 240 ALA A C 1
ATOM 1947 O O . ALA A 1 240 ? -3.298 2.456 16.401 1.00 92.88 240 ALA A O 1
ATOM 1948 N N . GLU A 1 241 ? -4.387 1.959 14.510 1.00 90.94 241 GLU A N 1
ATOM 1949 C CA . GLU A 1 241 ? -5.236 3.154 14.540 1.00 90.94 241 GLU A CA 1
ATOM 1950 C C . GLU A 1 241 ? -6.415 3.021 15.514 1.00 90.94 241 GLU A C 1
ATOM 1952 O O . GLU A 1 241 ? -6.740 3.964 16.252 1.00 90.94 241 GLU A O 1
ATOM 1957 N N . ILE A 1 242 ? -7.033 1.837 15.577 1.00 91.06 242 ILE A N 1
ATOM 1958 C CA . ILE A 1 242 ? -8.119 1.571 16.526 1.00 91.06 242 ILE A CA 1
ATOM 1959 C C . ILE A 1 242 ? -7.585 1.462 17.960 1.00 91.06 242 ILE A C 1
ATOM 1961 O O . ILE A 1 242 ? -8.244 1.947 18.876 1.00 91.06 242 ILE A O 1
ATOM 1965 N N . GLY A 1 243 ? -6.396 0.895 18.186 1.00 87.56 243 GLY A N 1
ATOM 1966 C CA . GLY A 1 243 ? -5.840 0.733 19.536 1.00 87.56 243 GLY A CA 1
ATOM 1967 C C . GLY A 1 243 ? -6.727 -0.143 20.431 1.00 87.56 243 GLY A C 1
ATOM 1968 O O . GLY A 1 243 ? -7.220 -1.184 19.977 1.00 87.56 243 GLY A O 1
ATOM 1969 N N . ASN A 1 244 ? -6.932 0.255 21.694 1.00 84.50 244 ASN A N 1
ATOM 1970 C CA . ASN A 1 244 ? -7.859 -0.451 22.587 1.00 84.50 244 ASN A CA 1
ATOM 1971 C C . ASN A 1 244 ? -9.318 -0.301 22.110 1.00 84.50 244 ASN A C 1
ATOM 1973 O O . ASN A 1 244 ? -9.842 0.811 22.054 1.00 84.50 244 ASN A O 1
ATOM 1977 N N . ILE A 1 245 ? -9.986 -1.421 21.816 1.00 88.94 245 ILE A N 1
ATOM 1978 C CA . ILE A 1 245 ? -11.396 -1.458 21.405 1.00 88.94 245 ILE A CA 1
ATOM 1979 C C . ILE A 1 245 ? -12.361 -1.149 22.561 1.00 88.94 245 ILE A C 1
ATOM 1981 O O . ILE A 1 245 ? -13.469 -0.664 22.335 1.00 88.94 245 ILE A O 1
ATOM 1985 N N . GLU A 1 246 ? -11.947 -1.379 23.807 1.00 83.38 246 GLU A N 1
ATOM 1986 C CA . GLU A 1 246 ? -12.782 -1.192 25.000 1.00 83.38 246 GLU A CA 1
ATOM 1987 C C . GLU A 1 246 ? -13.097 0.275 25.284 1.00 83.38 246 GLU A C 1
ATOM 1989 O O . GLU A 1 246 ? -14.113 0.577 25.909 1.00 83.38 246 GLU A O 1
ATOM 1994 N N . ARG A 1 247 ? -12.287 1.200 24.745 1.00 81.00 247 ARG A N 1
ATOM 1995 C CA . ARG A 1 247 ? -12.552 2.647 24.813 1.00 81.00 247 ARG A CA 1
ATOM 1996 C C . ARG A 1 247 ? -13.856 3.044 24.115 1.00 81.00 247 ARG A C 1
ATOM 1998 O O . ARG A 1 247 ? -14.343 4.154 24.295 1.00 81.00 247 ARG A O 1
ATOM 2005 N N . PHE A 1 248 ? -14.398 2.161 23.277 1.00 85.62 248 PHE A N 1
ATOM 2006 C CA . PHE A 1 248 ? -15.644 2.373 22.561 1.00 85.62 248 PHE A CA 1
ATOM 2007 C C . PHE A 1 248 ? -16.781 1.617 23.251 1.00 85.62 248 PHE A C 1
ATOM 2009 O O . PHE A 1 248 ? -16.939 0.403 23.093 1.00 85.62 248 PHE A O 1
ATOM 2016 N N . GLU A 1 249 ? -17.624 2.337 23.986 1.00 86.12 249 GLU A N 1
ATOM 2017 C CA . GLU A 1 249 ? -18.805 1.766 24.652 1.00 86.12 249 GLU A CA 1
ATOM 2018 C C . GLU A 1 249 ? -19.835 1.222 23.664 1.00 86.12 249 GLU A C 1
ATOM 2020 O O . GLU A 1 249 ? -20.429 0.176 23.901 1.00 86.12 249 GLU A O 1
ATOM 2025 N N . ARG A 1 250 ? -20.011 1.904 22.527 1.00 87.56 250 ARG A N 1
ATOM 2026 C CA . ARG A 1 250 ? -20.974 1.541 21.483 1.00 87.56 250 ARG A CA 1
ATOM 2027 C C . ARG A 1 250 ? -20.280 1.421 20.130 1.00 87.56 250 ARG A C 1
ATOM 2029 O O . ARG A 1 250 ? -19.354 2.176 19.828 1.00 87.56 250 ARG A O 1
ATOM 2036 N N . LYS A 1 251 ? -20.781 0.525 19.272 1.00 90.88 251 LYS A N 1
ATOM 2037 C CA . LYS A 1 251 ? -20.301 0.350 17.886 1.00 90.88 251 LYS A CA 1
ATOM 2038 C C . LYS A 1 251 ? -20.349 1.654 17.079 1.00 90.88 251 LYS A C 1
ATOM 2040 O O . LYS A 1 251 ? -19.440 1.934 16.306 1.00 90.88 251 LYS A O 1
ATOM 2045 N N . GLN A 1 252 ? -21.362 2.493 17.307 1.00 87.38 252 GLN A N 1
ATOM 2046 C CA . GLN A 1 252 ? -21.508 3.796 16.652 1.00 87.38 252 GLN A CA 1
ATOM 2047 C C . GLN A 1 252 ? -20.363 4.752 17.007 1.00 87.38 252 GLN A C 1
ATOM 2049 O O . GLN A 1 252 ? -19.922 5.508 16.146 1.00 87.38 252 GLN A O 1
ATOM 2054 N N . SER A 1 253 ? -19.828 4.681 18.231 1.00 85.81 253 SER A N 1
ATOM 2055 C CA . SER A 1 253 ? -18.684 5.498 18.649 1.00 85.81 253 SER A CA 1
ATOM 2056 C C . SER A 1 253 ? -17.409 5.122 17.888 1.00 85.81 253 SER A C 1
ATOM 2058 O O . SER A 1 253 ? -16.623 6.003 17.546 1.00 85.81 253 SER A O 1
ATOM 2060 N N . LEU A 1 254 ? -17.217 3.833 17.572 1.00 89.62 254 LEU A N 1
ATOM 2061 C CA . LEU A 1 254 ? -16.110 3.383 16.721 1.00 89.62 254 LEU A CA 1
ATOM 2062 C C . LEU A 1 254 ? -16.288 3.856 15.274 1.00 89.62 254 LEU A C 1
ATOM 2064 O O . LEU A 1 254 ? -15.344 4.367 14.681 1.00 89.62 254 LEU A O 1
ATOM 2068 N N . VAL A 1 255 ? -17.494 3.720 14.719 1.00 88.38 255 VAL A N 1
ATOM 2069 C CA . VAL A 1 255 ? -17.815 4.170 13.353 1.00 88.38 255 VAL A CA 1
ATOM 2070 C C . VAL A 1 255 ? -17.578 5.677 13.198 1.00 88.38 255 VAL A C 1
ATOM 2072 O O . VAL A 1 255 ? -16.944 6.099 12.232 1.00 88.38 255 VAL A O 1
ATOM 2075 N N . ALA A 1 256 ? -18.017 6.477 14.173 1.00 84.38 256 ALA A N 1
ATOM 2076 C CA . ALA A 1 256 ? -17.791 7.920 14.188 1.00 84.38 256 ALA A CA 1
ATOM 2077 C C . ALA A 1 256 ? -16.304 8.285 14.353 1.00 84.38 256 ALA A C 1
ATOM 2079 O O . ALA A 1 256 ? -15.841 9.267 13.783 1.00 84.38 256 ALA A O 1
ATOM 2080 N N . PHE A 1 257 ? -15.531 7.499 15.113 1.00 84.19 257 PHE A N 1
ATOM 2081 C CA . PHE A 1 257 ? -14.077 7.678 15.229 1.00 84.19 257 PHE A CA 1
ATOM 2082 C C . PHE A 1 257 ? -13.319 7.290 13.953 1.00 84.19 257 PHE A C 1
ATOM 2084 O O . PHE A 1 257 ? -12.277 7.862 13.638 1.00 84.19 257 PHE A O 1
ATOM 2091 N N . ALA A 1 258 ? -13.813 6.296 13.227 1.00 86.62 258 ALA A N 1
ATOM 2092 C CA . ALA A 1 258 ? -13.254 5.909 11.944 1.00 86.62 258 ALA A CA 1
ATOM 2093 C C . ALA A 1 258 ? -13.583 6.905 10.827 1.00 86.62 258 ALA A C 1
ATOM 2095 O O . ALA A 1 258 ? -13.004 6.789 9.751 1.00 86.62 258 ALA A O 1
ATOM 2096 N N . GLY A 1 259 ? -14.504 7.849 11.065 1.00 83.19 259 GLY A N 1
ATOM 2097 C CA . GLY A 1 259 ? -14.975 8.781 10.049 1.00 83.19 259 GLY A CA 1
ATOM 2098 C C . GLY A 1 259 ? -15.611 8.045 8.874 1.00 83.19 259 GLY A C 1
ATOM 2099 O O . GLY A 1 259 ? -15.307 8.353 7.732 1.00 83.19 259 GLY A O 1
ATOM 2100 N N . VAL A 1 260 ? -16.428 7.019 9.132 1.00 82.38 260 VAL A N 1
ATOM 2101 C CA . VAL A 1 260 ? -17.218 6.323 8.090 1.00 82.38 260 VAL A CA 1
ATOM 2102 C C . VAL A 1 260 ? -18.721 6.370 8.390 1.00 82.38 260 VAL A C 1
ATOM 2104 O O . VAL A 1 260 ? -19.516 5.589 7.864 1.00 82.38 260 VAL A O 1
ATOM 2107 N N . ASP A 1 261 ? -19.125 7.306 9.249 1.00 75.31 261 ASP A N 1
ATOM 2108 C CA . ASP A 1 261 ? -20.506 7.729 9.421 1.00 75.31 261 ASP A CA 1
ATOM 2109 C C . ASP A 1 261 ? -20.876 8.817 8.403 1.00 75.31 261 ASP A C 1
ATOM 2111 O O . ASP A 1 261 ? -20.102 9.729 8.099 1.00 75.31 261 ASP A O 1
ATOM 2115 N N . ALA A 1 262 ? -22.104 8.741 7.892 1.00 58.91 262 ALA A N 1
ATOM 2116 C CA . ALA A 1 262 ? -22.755 9.909 7.323 1.00 58.91 262 ALA A CA 1
ATOM 2117 C C . ALA A 1 262 ? -23.295 10.728 8.509 1.00 58.91 262 ALA A C 1
ATOM 2119 O O . ALA A 1 262 ? -24.159 10.213 9.225 1.00 58.91 262 ALA A O 1
ATOM 2120 N N . PRO A 1 263 ? -22.794 11.947 8.778 1.00 48.31 263 PRO A N 1
ATOM 2121 C CA . PRO A 1 263 ? -23.324 12.748 9.873 1.00 48.31 263 PRO A CA 1
ATOM 2122 C C . PRO A 1 263 ? -24.802 13.074 9.613 1.00 48.31 263 PRO A C 1
ATOM 2124 O O . PRO A 1 263 ? -25.186 13.363 8.478 1.00 48.31 263 PRO A O 1
ATOM 2127 N N . ALA A 1 264 ? -25.628 13.055 10.662 1.00 39.38 264 ALA A N 1
ATOM 2128 C CA . ALA A 1 264 ? -26.976 13.607 10.590 1.00 39.38 264 ALA A CA 1
ATOM 2129 C C . ALA A 1 264 ? -26.874 15.129 10.405 1.00 39.38 264 ALA A C 1
ATOM 2131 O O . ALA A 1 264 ? -26.225 15.809 11.202 1.00 39.38 264 ALA A O 1
ATOM 2132 N N . TYR A 1 265 ? -27.493 15.657 9.350 1.00 41.62 265 TYR A N 1
ATOM 2133 C CA . TYR A 1 265 ? -27.624 17.092 9.118 1.00 41.62 265 TYR A CA 1
ATOM 2134 C C . TYR A 1 265 ? -29.114 17.424 9.064 1.00 41.62 265 TYR A C 1
ATOM 2136 O O . TYR A 1 265 ? -29.709 17.482 7.998 1.00 41.62 265 TYR A O 1
ATOM 2144 N N . GLN A 1 266 ? -29.729 17.586 10.233 1.00 33.50 266 GLN A N 1
ATOM 2145 C CA . GLN A 1 266 ? -30.964 18.355 10.353 1.00 33.50 266 GLN A CA 1
ATOM 2146 C C . GLN A 1 266 ? -30.579 19.728 10.910 1.00 33.50 266 GLN A C 1
ATOM 2148 O O . GLN A 1 266 ? -30.558 19.944 12.116 1.00 33.50 266 GLN A O 1
ATOM 2153 N N . SER A 1 267 ? -30.215 20.655 10.025 1.00 35.97 267 SER A N 1
ATOM 2154 C CA . SER A 1 267 ? -30.535 22.065 10.254 1.00 35.97 267 SER A CA 1
ATOM 2155 C C . SER A 1 267 ? -31.836 22.302 9.502 1.00 35.97 267 SER A C 1
ATOM 2157 O O . SER A 1 267 ? -31.867 22.028 8.303 1.00 35.97 267 SER A O 1
ATOM 2159 N N . GLY A 1 268 ? -32.889 22.727 10.199 1.00 41.59 268 GLY A N 1
ATOM 2160 C CA . GLY A 1 268 ? -34.297 22.679 9.776 1.00 41.59 268 GLY A CA 1
ATOM 2161 C C . GLY A 1 268 ? -34.712 23.460 8.520 1.00 41.59 268 GLY A C 1
ATOM 2162 O O . GLY A 1 268 ? -35.855 23.889 8.453 1.00 41.59 268 GLY A O 1
ATOM 2163 N N . THR A 1 269 ? -33.835 23.691 7.539 1.00 40.81 269 THR A N 1
ATOM 2164 C CA . THR A 1 269 ? -34.180 24.420 6.306 1.00 40.81 269 THR A CA 1
ATOM 2165 C C . THR A 1 269 ? -33.327 24.077 5.072 1.00 40.81 269 THR A C 1
ATOM 2167 O O . THR A 1 269 ? -33.469 24.744 4.054 1.00 40.81 269 THR A O 1
ATOM 2170 N N . PHE A 1 270 ? -32.441 23.066 5.099 1.00 38.97 270 PHE A N 1
ATOM 2171 C CA . PHE A 1 270 ? -31.629 22.740 3.911 1.00 38.97 270 PHE A CA 1
ATOM 2172 C C . PHE A 1 270 ? -31.301 21.245 3.778 1.00 38.97 270 PHE A C 1
ATOM 2174 O O . PHE A 1 270 ? -30.488 20.706 4.532 1.00 38.97 270 PHE A O 1
ATOM 2181 N N . GLU A 1 271 ? -31.886 20.585 2.774 1.00 34.81 271 GLU A N 1
ATOM 2182 C CA . GLU A 1 271 ? -31.499 19.241 2.338 1.00 34.81 271 GLU A CA 1
ATOM 2183 C C . GLU A 1 271 ? -30.513 19.329 1.167 1.00 34.81 271 GLU A C 1
ATOM 2185 O O . GLU A 1 271 ? -30.878 19.602 0.026 1.00 34.81 271 GLU A O 1
ATOM 2190 N N . SER A 1 272 ? -29.232 19.071 1.434 1.00 38.38 272 SER A N 1
ATOM 2191 C CA . SER A 1 272 ? -28.248 18.890 0.364 1.00 38.38 272 SER A CA 1
ATOM 2192 C C . SER A 1 272 ? -28.232 17.421 -0.073 1.00 38.38 272 SER A C 1
ATOM 2194 O O . SER A 1 272 ? -27.994 16.529 0.745 1.00 38.38 272 SER A O 1
ATOM 2196 N N . GLN A 1 273 ? -28.392 17.155 -1.371 1.00 43.81 273 GLN A N 1
ATOM 2197 C CA . GLN A 1 273 ? -28.352 15.794 -1.927 1.00 43.81 273 GLN A CA 1
ATOM 2198 C C . GLN A 1 273 ? -26.948 15.142 -1.913 1.00 43.81 273 GLN A C 1
ATOM 2200 O O . GLN A 1 273 ? -26.803 13.967 -2.251 1.00 43.81 273 GLN A O 1
ATOM 2205 N N . LYS A 1 274 ? -25.896 15.863 -1.490 1.00 38.09 274 LYS A N 1
ATOM 2206 C CA . LYS A 1 274 ? -24.502 15.383 -1.465 1.00 38.09 274 LYS A CA 1
ATOM 2207 C C . LYS A 1 274 ? -24.009 15.215 -0.022 1.00 38.09 274 LYS A C 1
ATOM 2209 O O . LYS A 1 274 ? -23.716 16.182 0.672 1.00 38.09 274 LYS A O 1
ATOM 2214 N N . ARG A 1 275 ? -23.898 13.965 0.440 1.00 47.66 275 ARG A N 1
ATOM 2215 C CA . ARG A 1 275 ? -23.401 13.617 1.787 1.00 47.66 275 ARG A CA 1
ATOM 2216 C C . ARG A 1 275 ? -21.869 13.601 1.796 1.00 47.66 275 ARG A C 1
ATOM 2218 O O . ARG A 1 275 ? -21.271 12.866 1.017 1.00 47.66 275 ARG A O 1
ATOM 2225 N N . HIS A 1 276 ? -21.235 14.363 2.689 1.00 40.62 276 HIS A N 1
ATOM 2226 C CA . HIS A 1 276 ? -19.783 14.324 2.897 1.00 40.62 276 HIS A CA 1
ATOM 2227 C C . HIS A 1 276 ? -19.444 13.551 4.179 1.00 40.62 276 HIS A C 1
ATOM 2229 O O . HIS A 1 276 ? -20.136 13.666 5.189 1.00 40.62 276 HIS A O 1
ATOM 2235 N N . ILE A 1 277 ? -18.362 12.774 4.140 1.00 46.66 277 ILE A N 1
ATOM 2236 C CA . ILE A 1 277 ? -17.857 11.990 5.274 1.00 46.66 277 ILE A CA 1
ATOM 2237 C C . ILE A 1 277 ? -17.498 12.912 6.456 1.00 46.66 277 ILE A C 1
ATOM 2239 O O . ILE A 1 277 ? -16.918 13.988 6.248 1.00 46.66 277 ILE A O 1
ATOM 2243 N N . SER A 1 278 ? -17.832 12.495 7.686 1.00 45.34 278 SER A N 1
ATOM 2244 C CA . SER A 1 278 ? -17.526 13.247 8.908 1.00 45.34 278 SER A CA 1
ATOM 2245 C C . SER A 1 278 ? -16.006 13.317 9.159 1.00 45.34 278 SER A C 1
ATOM 2247 O O . SER A 1 278 ? -15.285 12.326 9.077 1.00 45.34 278 SER A O 1
ATOM 2249 N N . LYS A 1 279 ? -15.479 14.513 9.462 1.00 46.34 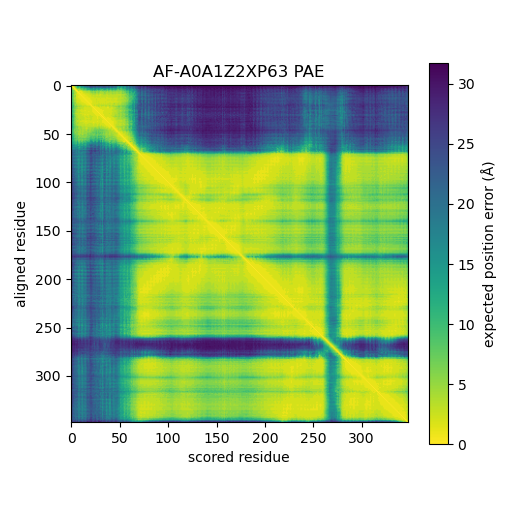279 LYS A N 1
ATOM 2250 C CA . LYS A 1 279 ? -14.052 14.729 9.793 1.00 46.34 279 LYS A CA 1
ATOM 2251 C C . LYS A 1 279 ? -13.798 14.551 11.297 1.00 46.34 279 LYS A C 1
ATOM 2253 O O . LYS A 1 279 ? -13.299 15.467 11.952 1.00 46.34 279 LYS A O 1
ATOM 2258 N N . ARG A 1 280 ? -14.210 13.420 11.876 1.00 48.72 280 ARG A N 1
ATOM 2259 C CA . ARG A 1 280 ? -13.988 13.091 13.296 1.00 48.72 280 ARG A CA 1
ATOM 2260 C C . ARG A 1 280 ? -13.091 11.851 13.406 1.00 48.72 280 ARG A C 1
ATOM 2262 O O . ARG A 1 280 ? -13.295 10.879 12.696 1.00 48.72 280 ARG A O 1
ATOM 2269 N N . GLY A 1 281 ? -12.095 11.900 14.297 1.00 62.00 281 GLY A N 1
ATOM 2270 C CA . GLY A 1 281 ? -11.213 10.767 14.608 1.00 62.00 281 GLY A CA 1
ATOM 2271 C C . GLY A 1 281 ? -9.984 10.612 13.700 1.00 62.00 281 GLY A C 1
ATOM 2272 O O . GLY A 1 281 ? -9.344 11.611 13.368 1.00 62.00 281 GLY A 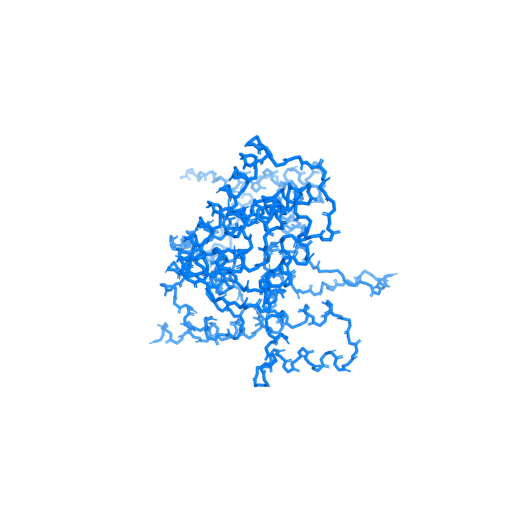O 1
ATOM 2273 N N . SER A 1 282 ? -9.566 9.376 13.394 1.00 70.38 282 SER A N 1
ATOM 2274 C CA . SER A 1 282 ? -8.293 9.133 12.689 1.00 70.38 282 SER A CA 1
ATOM 2275 C C . SER A 1 282 ? -8.411 9.390 11.180 1.00 70.38 282 SER A C 1
ATOM 2277 O O . SER A 1 282 ? -9.170 8.692 10.511 1.00 70.38 282 SER A O 1
ATOM 2279 N N . PRO A 1 283 ? -7.604 10.296 10.589 1.00 76.38 283 PRO A N 1
ATOM 2280 C CA . PRO A 1 283 ? -7.648 10.570 9.150 1.00 76.38 283 PRO A CA 1
ATOM 2281 C C . PRO A 1 283 ? -7.098 9.421 8.288 1.00 76.38 283 PRO A C 1
ATOM 2283 O O . PRO A 1 283 ? -7.213 9.472 7.066 1.00 76.38 283 PRO A O 1
ATOM 2286 N N . ARG A 1 284 ? -6.471 8.401 8.894 1.00 84.62 284 ARG A N 1
ATOM 2287 C CA . ARG A 1 284 ? -5.889 7.256 8.173 1.00 84.62 284 ARG A CA 1
ATOM 2288 C C . ARG A 1 284 ? -6.894 6.124 7.968 1.00 84.62 284 ARG A C 1
ATOM 2290 O O . ARG A 1 284 ? -6.868 5.484 6.921 1.00 84.62 284 ARG A O 1
ATOM 2297 N N . LEU A 1 285 ? -7.817 5.941 8.914 1.00 89.00 285 LEU A N 1
ATOM 2298 C CA . LEU A 1 285 ? -8.810 4.865 8.885 1.00 89.00 285 LEU A CA 1
ATOM 2299 C C . LEU A 1 285 ? -9.706 4.870 7.636 1.00 89.00 285 LEU A C 1
ATOM 2301 O O . LEU A 1 285 ? -9.864 3.797 7.058 1.00 89.00 285 LEU A O 1
ATOM 2305 N N . PRO A 1 286 ? -10.234 6.011 7.145 1.00 89.81 286 PRO A N 1
ATOM 2306 C CA . PRO A 1 286 ? -11.026 6.016 5.914 1.00 89.81 286 PRO A CA 1
ATOM 2307 C C . PRO A 1 286 ? -10.268 5.445 4.711 1.00 89.81 286 PRO A C 1
ATOM 2309 O O . PRO A 1 286 ? -10.835 4.681 3.933 1.00 89.81 286 PRO A O 1
ATOM 2312 N N . LYS A 1 287 ? -8.971 5.763 4.581 1.00 90.00 287 LYS A N 1
ATOM 2313 C CA . LYS A 1 287 ? -8.121 5.224 3.511 1.00 90.00 287 LYS A CA 1
ATOM 2314 C C . LYS A 1 287 ? -7.926 3.717 3.676 1.00 90.00 287 LYS A C 1
ATOM 2316 O O . LYS A 1 287 ? -8.089 2.990 2.701 1.00 90.00 287 LYS A O 1
ATOM 2321 N N . THR A 1 288 ? -7.619 3.256 4.889 1.00 92.81 288 THR A N 1
ATOM 2322 C CA . THR A 1 288 ? -7.481 1.824 5.187 1.00 92.81 288 THR A CA 1
ATOM 2323 C C . THR A 1 288 ? -8.770 1.080 4.845 1.00 92.81 288 THR A C 1
ATOM 2325 O O . THR A 1 288 ? -8.726 0.127 4.079 1.00 92.81 288 THR A O 1
ATOM 2328 N N . PHE A 1 289 ? -9.935 1.549 5.303 1.00 94.31 289 PHE A N 1
ATOM 2329 C CA . PHE A 1 289 ? -11.209 0.899 4.982 1.00 94.31 289 PHE A CA 1
ATOM 2330 C C . PHE A 1 289 ? -11.534 0.918 3.495 1.00 94.31 289 PHE A C 1
ATOM 2332 O O . PHE A 1 289 ? -12.044 -0.071 2.985 1.00 94.31 289 PHE A O 1
ATOM 2339 N N . PHE A 1 290 ? -11.207 1.995 2.781 1.00 94.44 290 PHE A N 1
ATOM 2340 C CA . PHE A 1 290 ? -11.365 2.022 1.331 1.00 94.44 290 PHE A CA 1
ATOM 2341 C C . PHE A 1 290 ? -10.538 0.921 0.648 1.00 94.44 290 PHE A C 1
ATOM 2343 O O . PHE A 1 290 ? -11.047 0.239 -0.238 1.00 94.44 290 PHE A O 1
ATOM 2350 N N . GLN A 1 291 ? -9.297 0.697 1.096 1.00 95.12 291 GLN A N 1
ATOM 2351 C CA . GLN A 1 291 ? -8.460 -0.400 0.600 1.00 95.12 291 GLN A CA 1
ATOM 2352 C C . GLN A 1 291 ? -9.056 -1.770 0.940 1.00 95.12 291 GLN A C 1
ATOM 2354 O O . GLN A 1 291 ? -9.134 -2.614 0.057 1.00 95.12 291 GLN A O 1
ATOM 2359 N N . VAL A 1 292 ? -9.557 -1.965 2.165 1.00 96.12 292 VAL A N 1
ATOM 2360 C CA . VAL A 1 292 ? -10.236 -3.212 2.566 1.00 96.12 292 VAL A CA 1
ATOM 2361 C C . VAL A 1 292 ? -11.447 -3.487 1.672 1.00 96.12 292 VAL A C 1
ATOM 2363 O O . VAL A 1 292 ? -11.607 -4.600 1.177 1.00 96.12 292 VAL A O 1
ATOM 2366 N N . MET A 1 293 ? -12.288 -2.476 1.424 1.00 96.81 293 MET A N 1
ATOM 2367 C CA . MET A 1 293 ? -13.472 -2.633 0.576 1.00 96.81 293 MET A CA 1
ATOM 2368 C C . MET A 1 293 ? -13.086 -2.950 -0.874 1.00 96.81 293 MET A C 1
ATOM 2370 O O . MET A 1 293 ? -13.727 -3.794 -1.493 1.00 96.81 293 MET A O 1
ATOM 2374 N N . ASN A 1 294 ? -12.023 -2.333 -1.407 1.00 95.88 294 ASN A N 1
ATOM 2375 C CA . ASN A 1 294 ? -11.504 -2.681 -2.732 1.00 95.88 294 ASN A CA 1
ATOM 2376 C C . ASN A 1 294 ? -11.063 -4.148 -2.787 1.00 95.88 294 ASN A C 1
ATOM 2378 O O . ASN A 1 294 ? -11.439 -4.844 -3.723 1.00 95.88 294 ASN A O 1
ATOM 2382 N N . THR A 1 295 ? -10.326 -4.628 -1.781 1.00 95.69 295 THR A N 1
ATOM 2383 C CA . THR A 1 295 ? -9.891 -6.030 -1.703 1.00 95.69 295 THR A CA 1
ATOM 2384 C C . THR A 1 295 ? -11.086 -6.984 -1.676 1.00 95.69 295 THR A C 1
ATOM 2386 O O . THR A 1 295 ? -11.121 -7.947 -2.438 1.00 95.69 295 THR A O 1
ATOM 2389 N N . ILE A 1 296 ? -12.101 -6.699 -0.853 1.00 96.25 296 ILE A N 1
ATOM 2390 C CA . ILE A 1 296 ? -13.339 -7.494 -0.797 1.00 96.25 296 ILE A CA 1
ATOM 2391 C C . ILE A 1 296 ? -14.024 -7.538 -2.169 1.00 96.25 296 ILE A C 1
ATOM 2393 O O . ILE A 1 296 ? -14.402 -8.608 -2.634 1.00 96.25 296 ILE A O 1
ATOM 2397 N N . LEU A 1 297 ? -14.159 -6.395 -2.845 1.00 96.00 297 LEU A N 1
ATOM 2398 C CA . LEU A 1 297 ? -14.808 -6.334 -4.156 1.00 96.00 297 LEU A CA 1
ATOM 2399 C C . LEU A 1 297 ? -14.019 -7.031 -5.267 1.00 96.00 297 LEU A C 1
ATOM 2401 O O . LEU A 1 297 ? -14.638 -7.575 -6.174 1.00 96.00 297 LEU A O 1
ATOM 2405 N N . GLN A 1 298 ? -12.687 -6.984 -5.217 1.00 94.69 298 GLN A N 1
ATOM 2406 C CA . GLN A 1 298 ? -11.817 -7.617 -6.212 1.00 94.69 298 GLN A CA 1
ATOM 2407 C C . GLN A 1 298 ? -11.859 -9.142 -6.128 1.00 94.69 298 GLN A C 1
ATOM 2409 O O . GLN A 1 298 ? -11.831 -9.805 -7.158 1.00 94.69 298 GLN A O 1
ATOM 2414 N N . HIS A 1 299 ? -11.925 -9.691 -4.915 1.00 95.44 299 HIS A N 1
ATOM 2415 C CA . HIS A 1 299 ? -11.941 -11.138 -4.706 1.00 95.44 299 HIS A CA 1
ATOM 2416 C C . HIS A 1 299 ? -13.344 -11.746 -4.647 1.00 95.44 299 HIS A C 1
ATOM 2418 O O . HIS A 1 299 ? -13.468 -12.955 -4.802 1.00 95.44 299 HIS A O 1
ATOM 2424 N N . ALA A 1 300 ? -14.377 -10.931 -4.418 1.00 95.81 300 ALA A N 1
ATOM 2425 C CA . ALA A 1 300 ? -15.778 -11.346 -4.404 1.00 95.81 300 ALA A CA 1
ATOM 2426 C C . ALA A 1 300 ? -16.085 -12.613 -3.562 1.00 95.81 300 ALA A C 1
ATOM 2428 O O . ALA A 1 300 ? -16.694 -13.555 -4.070 1.00 95.81 300 ALA A O 1
ATOM 2429 N N . PRO A 1 301 ? -15.672 -12.674 -2.278 1.00 95.50 301 PRO A N 1
ATOM 2430 C CA . PRO A 1 301 ? -15.930 -13.837 -1.429 1.00 95.50 301 PRO A CA 1
ATOM 2431 C C . PRO A 1 301 ? -17.431 -13.990 -1.136 1.00 95.50 301 PRO A C 1
ATOM 2433 O O . PRO A 1 301 ? -18.000 -13.203 -0.380 1.00 95.50 301 PRO A O 1
ATOM 2436 N N . ALA A 1 302 ? -18.067 -15.015 -1.711 1.00 94.00 302 ALA A N 1
ATOM 2437 C CA . ALA A 1 302 ? -19.521 -15.210 -1.670 1.00 94.00 302 ALA A CA 1
ATOM 2438 C C . ALA A 1 302 ? -20.098 -15.306 -0.244 1.00 94.00 302 ALA A C 1
ATOM 2440 O O . ALA A 1 302 ? -21.167 -14.755 0.026 1.00 94.00 302 ALA A O 1
ATOM 2441 N N . ASP A 1 303 ? -19.367 -15.939 0.675 1.00 94.56 303 ASP A N 1
ATOM 2442 C CA . ASP A 1 303 ? -19.797 -16.144 2.064 1.00 94.56 303 ASP A CA 1
ATOM 2443 C C . ASP A 1 303 ? -19.480 -14.956 2.985 1.00 94.56 303 ASP A C 1
ATOM 2445 O O . ASP A 1 303 ? -19.903 -14.928 4.143 1.00 94.56 303 ASP A O 1
ATOM 2449 N N . ASP A 1 304 ? -18.748 -13.946 2.500 1.00 95.94 304 ASP A N 1
ATOM 2450 C CA . ASP A 1 304 ? -18.404 -12.795 3.325 1.00 95.94 304 ASP A CA 1
ATOM 2451 C C . ASP A 1 304 ? -19.614 -11.851 3.477 1.00 95.94 304 ASP A C 1
ATOM 2453 O O . ASP A 1 304 ? -20.144 -11.309 2.496 1.00 95.94 304 ASP A O 1
ATOM 2457 N N . PRO A 1 305 ? -20.048 -11.558 4.715 1.00 96.44 305 PRO A N 1
ATOM 2458 C CA . PRO A 1 305 ? -21.220 -10.725 4.944 1.00 96.44 305 PRO A CA 1
ATOM 2459 C C . PRO A 1 305 ? -21.023 -9.273 4.481 1.00 96.44 305 PRO A C 1
ATOM 2461 O O . PRO A 1 305 ? -22.016 -8.572 4.242 1.00 96.44 305 PRO A O 1
ATOM 2464 N N . VAL A 1 306 ? -19.790 -8.765 4.398 1.00 97.06 306 VAL A N 1
ATOM 2465 C CA . VAL A 1 306 ? -19.515 -7.412 3.893 1.00 97.06 306 VAL A CA 1
ATOM 2466 C C . VAL A 1 306 ? -19.617 -7.394 2.372 1.00 97.06 306 VAL A C 1
ATOM 2468 O O . VAL A 1 306 ? -20.264 -6.487 1.846 1.00 97.06 306 VAL A O 1
ATOM 2471 N N . TYR A 1 307 ? -19.092 -8.409 1.683 1.00 97.75 307 TYR A N 1
ATOM 2472 C CA . TYR A 1 307 ? -19.247 -8.581 0.240 1.00 97.75 307 TYR A CA 1
ATOM 2473 C C . TYR A 1 307 ? -20.718 -8.662 -0.165 1.00 97.75 307 TYR A C 1
ATOM 2475 O O . TYR A 1 307 ? -21.171 -7.818 -0.934 1.00 97.75 307 TYR A O 1
ATOM 2483 N N . GLN A 1 308 ? -21.501 -9.564 0.435 1.00 97.62 308 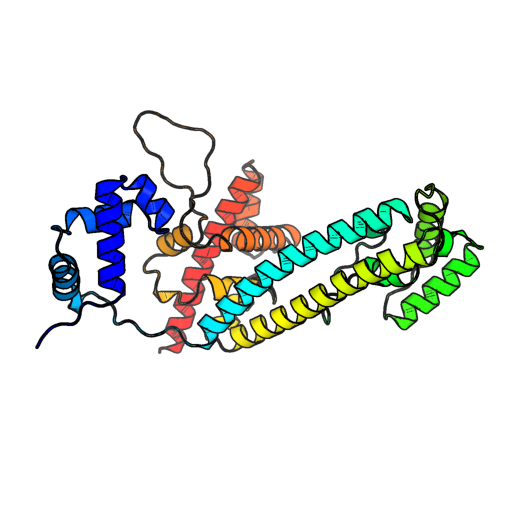GLN A N 1
ATOM 2484 C CA . GLN A 1 308 ? -22.938 -9.696 0.144 1.00 97.62 308 GLN A CA 1
ATOM 2485 C C . GLN A 1 308 ? -23.697 -8.369 0.320 1.00 97.62 308 GLN A C 1
ATOM 2487 O O . GLN A 1 308 ? -24.643 -8.051 -0.400 1.00 97.62 308 GLN A O 1
ATOM 2492 N N . PHE A 1 309 ? -23.284 -7.552 1.294 1.00 96.88 309 PHE A N 1
ATOM 2493 C CA . PHE A 1 309 ? -23.868 -6.229 1.489 1.00 96.88 309 PHE A CA 1
ATOM 2494 C C . PHE A 1 309 ? -23.458 -5.237 0.405 1.00 96.88 309 PHE A C 1
ATOM 2496 O O . PHE A 1 309 ? -24.313 -4.490 -0.071 1.00 96.88 309 PHE A O 1
ATOM 2503 N N . LEU A 1 310 ? -22.171 -5.196 0.058 1.00 96.19 310 LEU A N 1
ATOM 2504 C CA . LEU A 1 310 ? -21.646 -4.342 -1.003 1.00 96.19 310 LEU A CA 1
ATOM 2505 C C . LEU A 1 310 ? -22.304 -4.678 -2.341 1.00 96.19 310 LEU A C 1
ATOM 2507 O O . LEU A 1 310 ? -22.753 -3.766 -3.031 1.00 96.19 310 LEU A O 1
ATOM 2511 N N . ASP A 1 311 ? -22.414 -5.965 -2.661 1.00 96.31 311 ASP A N 1
ATOM 2512 C CA . ASP A 1 311 ? -22.998 -6.453 -3.904 1.00 96.31 311 ASP A CA 1
ATOM 2513 C C . ASP A 1 311 ? -24.488 -6.110 -3.999 1.00 96.31 311 ASP A C 1
ATOM 2515 O O . ASP A 1 311 ? -24.925 -5.475 -4.958 1.00 96.31 311 ASP A O 1
ATOM 2519 N N . ARG A 1 312 ? -25.250 -6.328 -2.920 1.00 96.88 312 ARG A N 1
ATOM 2520 C CA . ARG A 1 312 ? -26.641 -5.859 -2.844 1.00 96.88 312 ARG A CA 1
ATOM 2521 C C . ARG A 1 312 ? -26.761 -4.345 -3.041 1.00 96.88 312 ARG A C 1
ATOM 2523 O O . ARG A 1 312 ? -27.638 -3.884 -3.761 1.00 96.88 312 ARG A O 1
ATOM 2530 N N . LYS A 1 313 ? -25.887 -3.542 -2.419 1.00 94.94 313 LYS A N 1
ATOM 2531 C CA . LYS A 1 313 ? -25.909 -2.077 -2.594 1.00 94.94 313 LYS A CA 1
ATOM 2532 C C . LYS A 1 313 ? -25.522 -1.637 -4.003 1.00 94.94 313 LYS A C 1
ATOM 2534 O O . LYS A 1 313 ? -26.029 -0.613 -4.461 1.00 94.94 313 LYS A O 1
ATOM 2539 N N . ARG A 1 314 ? -24.664 -2.395 -4.683 1.00 94.31 314 ARG A N 1
ATOM 2540 C CA . ARG A 1 314 ? -24.349 -2.197 -6.098 1.00 94.31 314 ARG A CA 1
ATOM 2541 C C . ARG A 1 314 ? -25.564 -2.515 -6.975 1.00 94.31 314 ARG A C 1
ATOM 2543 O O . ARG A 1 314 ? -25.903 -1.690 -7.816 1.00 94.31 314 ARG A O 1
ATOM 2550 N N . ALA A 1 315 ? -26.252 -3.630 -6.729 1.00 95.38 315 ALA A N 1
ATOM 2551 C CA . ALA A 1 315 ? -27.476 -4.013 -7.440 1.00 95.38 315 ALA A CA 1
ATOM 2552 C C . ALA A 1 315 ? -28.628 -3.006 -7.239 1.00 95.38 315 ALA A C 1
ATOM 2554 O O . ALA A 1 315 ? -29.381 -2.733 -8.164 1.00 95.38 315 ALA A O 1
ATOM 2555 N N . GLU A 1 316 ? -28.714 -2.369 -6.066 1.00 95.25 316 GLU A N 1
ATOM 2556 C CA . GLU A 1 316 ? -29.635 -1.249 -5.792 1.00 95.25 316 GLU A CA 1
ATOM 2557 C C . GLU A 1 316 ? -29.298 0.052 -6.567 1.00 95.25 316 GLU A C 1
ATOM 2559 O O . GLU A 1 316 ? -29.939 1.082 -6.348 1.00 95.25 316 GLU A O 1
ATOM 2564 N N . GLY A 1 317 ? -28.251 0.068 -7.401 1.00 93.44 317 GLY A N 1
ATOM 2565 C CA . GLY A 1 317 ? -27.835 1.245 -8.168 1.00 93.44 317 GLY A CA 1
ATOM 2566 C C . GLY A 1 317 ? -27.200 2.354 -7.320 1.00 93.44 317 GLY A C 1
ATOM 2567 O O . GLY A 1 317 ? -27.176 3.518 -7.726 1.00 93.44 317 GLY A O 1
ATOM 2568 N N . LYS A 1 318 ? -26.698 2.049 -6.112 1.00 91.88 318 LYS A N 1
ATOM 2569 C CA . LYS A 1 318 ? -26.029 3.065 -5.284 1.00 91.88 318 LYS A CA 1
ATOM 2570 C C . LYS A 1 318 ? -24.698 3.476 -5.911 1.00 91.88 318 LYS A C 1
ATOM 2572 O O . LYS A 1 318 ? -23.934 2.650 -6.399 1.00 91.88 318 LYS A O 1
ATOM 2577 N N . HIS A 1 319 ? -24.380 4.766 -5.809 1.00 93.19 319 HIS A N 1
ATOM 2578 C CA . HIS A 1 319 ? -23.103 5.302 -6.276 1.00 93.19 319 HIS A CA 1
ATOM 2579 C C . HIS A 1 319 ? -21.906 4.620 -5.583 1.00 93.19 319 HIS A C 1
ATOM 2581 O O . HIS A 1 319 ? -21.950 4.391 -4.371 1.00 93.19 319 HIS A O 1
ATOM 2587 N N . TYR A 1 320 ? -20.810 4.399 -6.324 1.00 91.94 320 TYR A N 1
ATOM 2588 C CA . TYR A 1 320 ? -19.587 3.711 -5.875 1.00 91.94 320 TYR A CA 1
ATOM 2589 C C . TYR A 1 320 ? -19.154 4.089 -4.451 1.00 91.94 320 TYR A C 1
ATOM 2591 O O . TYR A 1 320 ? -19.182 3.278 -3.527 1.00 91.94 320 TYR A O 1
ATOM 2599 N N . TYR A 1 321 ? -18.837 5.367 -4.225 1.00 90.56 321 TYR A N 1
ATOM 2600 C CA . TYR A 1 321 ? -18.371 5.838 -2.915 1.00 90.56 321 TYR A CA 1
ATOM 2601 C C . TYR A 1 321 ? -19.408 5.713 -1.787 1.00 90.56 321 TYR A C 1
ATOM 2603 O O . TYR A 1 321 ? -19.032 5.612 -0.616 1.00 90.56 321 TYR A O 1
ATOM 2611 N N . VAL A 1 322 ? -20.704 5.693 -2.116 1.00 90.62 322 VAL A N 1
ATOM 2612 C CA . VAL A 1 322 ? -21.774 5.568 -1.119 1.00 90.62 322 VAL A CA 1
ATOM 2613 C C . VAL A 1 322 ? -21.791 4.152 -0.562 1.00 90.62 322 VAL A C 1
ATOM 2615 O O . VAL A 1 322 ? -21.758 3.981 0.660 1.00 90.62 322 VAL A O 1
ATOM 2618 N N . TYR A 1 323 ? -21.792 3.134 -1.427 1.00 93.56 323 TYR A N 1
ATOM 2619 C CA . TYR A 1 323 ? -21.783 1.758 -0.940 1.00 93.56 323 TYR A CA 1
ATOM 2620 C C . TYR A 1 323 ? -20.433 1.366 -0.334 1.00 93.56 323 TYR A C 1
ATOM 2622 O O . TYR A 1 323 ? -20.427 0.610 0.629 1.00 93.56 323 TYR A O 1
ATOM 2630 N N . MET A 1 324 ? -19.310 1.927 -0.802 1.00 94.38 324 MET A N 1
ATOM 2631 C CA . MET A 1 324 ? -17.989 1.712 -0.187 1.00 94.38 324 MET A CA 1
ATOM 2632 C C . MET A 1 324 ? -17.968 2.193 1.269 1.00 94.38 324 MET A C 1
ATOM 2634 O O . MET A 1 324 ? -17.525 1.478 2.166 1.00 94.38 324 MET A O 1
ATOM 2638 N N . THR A 1 325 ? -18.521 3.381 1.530 1.00 92.38 325 THR A N 1
ATOM 2639 C CA . THR A 1 325 ? -18.629 3.927 2.894 1.00 92.38 325 THR A CA 1
ATOM 2640 C C . THR A 1 325 ? -19.587 3.096 3.752 1.00 92.38 325 THR A C 1
ATOM 2642 O O . THR A 1 325 ? -19.296 2.791 4.910 1.00 92.38 325 THR A O 1
ATOM 2645 N N . ALA A 1 326 ? -20.720 2.672 3.185 1.00 92.81 326 ALA A N 1
ATOM 2646 C CA . ALA A 1 326 ? -21.676 1.819 3.887 1.00 92.81 326 ALA A CA 1
ATOM 2647 C C . ALA A 1 326 ? -21.096 0.426 4.208 1.00 92.81 326 ALA A C 1
ATOM 2649 O O . ALA A 1 326 ? -21.328 -0.097 5.299 1.00 92.81 326 ALA A O 1
ATOM 2650 N N . GLY A 1 327 ? -20.311 -0.150 3.294 1.00 95.50 327 GLY A N 1
ATOM 2651 C CA . GLY A 1 327 ? -19.578 -1.397 3.498 1.00 95.50 327 GLY A CA 1
ATOM 2652 C C . GLY A 1 327 ? -18.540 -1.272 4.607 1.00 95.50 327 GLY A C 1
ATOM 2653 O O . GLY A 1 327 ? -18.523 -2.103 5.510 1.00 95.50 327 GLY A O 1
ATOM 2654 N N . ALA A 1 328 ? -17.766 -0.182 4.630 1.00 95.25 328 ALA A N 1
ATOM 2655 C CA . ALA A 1 328 ? -16.821 0.102 5.711 1.00 95.25 328 ALA A CA 1
ATOM 2656 C C . ALA A 1 328 ? -17.514 0.194 7.083 1.00 95.25 328 ALA A C 1
ATOM 2658 O O . ALA A 1 328 ? -17.025 -0.345 8.077 1.00 95.25 328 ALA A O 1
ATOM 2659 N N . ASN A 1 329 ? -18.693 0.820 7.144 1.00 94.75 329 ASN A N 1
ATOM 2660 C CA . ASN A 1 329 ? -19.514 0.855 8.354 1.00 94.75 329 ASN A CA 1
ATOM 2661 C C . ASN A 1 329 ? -19.982 -0.554 8.765 1.00 94.75 329 ASN A C 1
ATOM 2663 O O . ASN A 1 329 ? -19.860 -0.926 9.935 1.00 94.75 329 ASN A O 1
ATOM 2667 N N . LYS A 1 330 ? -20.454 -1.377 7.813 1.00 95.69 330 LYS A N 1
ATOM 2668 C CA . LYS A 1 330 ? -20.812 -2.779 8.088 1.00 95.69 330 LYS A CA 1
ATOM 2669 C C . LYS A 1 330 ? -19.610 -3.569 8.614 1.00 95.69 330 LYS A C 1
ATOM 2671 O O . LYS A 1 330 ? -19.743 -4.218 9.650 1.00 95.69 330 LYS A O 1
ATOM 2676 N N . PHE A 1 331 ? -18.453 -3.455 7.965 1.00 96.81 331 PHE A N 1
ATOM 2677 C CA . PHE A 1 331 ? -17.202 -4.083 8.387 1.00 96.81 331 PHE A CA 1
ATOM 2678 C C . PHE A 1 331 ? -16.845 -3.701 9.828 1.00 96.81 331 PHE A C 1
ATOM 2680 O O . PHE A 1 331 ? -16.633 -4.571 10.667 1.00 96.81 331 PHE A O 1
ATOM 2687 N N . LEU A 1 332 ? -16.868 -2.407 10.160 1.00 95.31 332 LEU A N 1
ATOM 2688 C CA . LEU A 1 332 ? -16.564 -1.923 11.509 1.00 95.31 332 LEU A CA 1
ATOM 2689 C C . LEU A 1 332 ? -17.509 -2.454 12.581 1.00 95.31 332 LEU A C 1
ATOM 2691 O O . LEU A 1 332 ? -17.087 -2.702 13.711 1.00 95.31 332 LEU A O 1
ATOM 2695 N N . ARG A 1 333 ? -18.793 -2.615 12.251 1.00 95.38 333 ARG A N 1
ATOM 2696 C CA . ARG A 1 333 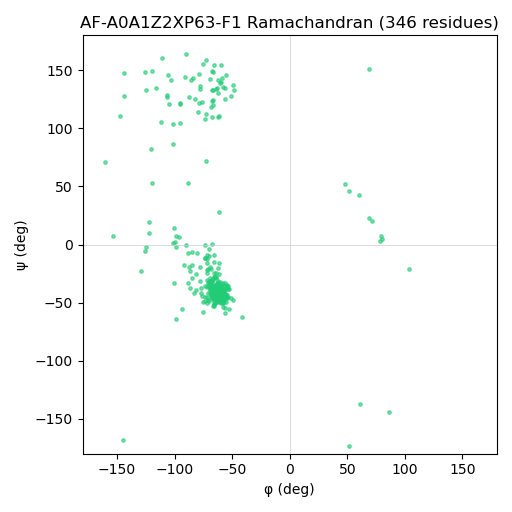? -19.774 -3.190 13.176 1.00 95.38 333 ARG A CA 1
ATOM 2697 C C . ARG A 1 333 ? -19.476 -4.659 13.467 1.00 95.38 333 ARG A C 1
ATOM 2699 O O . ARG A 1 333 ? -19.624 -5.060 14.619 1.00 95.38 333 ARG A O 1
ATOM 2706 N N . ILE A 1 334 ? -19.057 -5.419 12.455 1.00 96.31 334 ILE A N 1
ATOM 2707 C CA . ILE A 1 334 ? -18.628 -6.815 12.610 1.00 96.31 334 ILE A CA 1
ATOM 2708 C C . ILE A 1 334 ? -17.341 -6.854 13.435 1.00 96.31 334 ILE A C 1
ATOM 2710 O O . ILE A 1 334 ? -17.335 -7.464 14.495 1.00 96.31 334 ILE A O 1
ATOM 2714 N N . TYR A 1 335 ? -16.315 -6.097 13.034 1.00 96.75 335 TYR A N 1
ATOM 2715 C CA . TYR A 1 335 ? -15.044 -5.978 13.759 1.00 96.75 335 TYR A CA 1
ATOM 2716 C C . TYR A 1 335 ? -15.260 -5.681 15.248 1.00 96.75 335 TYR A C 1
ATOM 2718 O O . TYR A 1 335 ? -14.698 -6.352 16.109 1.00 96.75 335 TYR A O 1
ATOM 2726 N N . TYR A 1 336 ? -16.113 -4.704 15.569 1.00 96.62 336 TYR A N 1
ATOM 2727 C CA . TYR A 1 336 ? -16.418 -4.344 16.951 1.00 96.62 336 TYR A CA 1
ATOM 2728 C C . TYR A 1 336 ? -17.002 -5.516 17.747 1.00 96.62 336 TYR A C 1
ATOM 2730 O O . TYR A 1 336 ? -16.578 -5.755 18.876 1.00 96.62 336 TYR A O 1
ATOM 2738 N N . GLY A 1 337 ? -17.985 -6.215 17.171 1.00 96.25 337 GLY A N 1
ATOM 2739 C CA . GLY A 1 337 ? -18.648 -7.345 17.815 1.00 96.25 337 GLY A CA 1
ATOM 2740 C C . GLY A 1 337 ? -17.697 -8.520 18.013 1.00 96.25 337 GLY A C 1
ATOM 2741 O O . GLY A 1 337 ? -17.530 -8.977 19.141 1.00 96.25 337 GLY A O 1
ATOM 2742 N N . THR A 1 338 ? -17.029 -8.949 16.941 1.00 96.00 338 THR A N 1
ATOM 2743 C CA . THR A 1 338 ? -16.143 -10.118 16.944 1.00 96.00 338 THR A CA 1
ATOM 2744 C C . THR A 1 338 ? -14.951 -9.920 17.875 1.00 96.00 338 THR A C 1
ATOM 2746 O O . THR A 1 338 ? -14.679 -10.776 18.710 1.00 96.00 338 THR A O 1
ATOM 2749 N N . VAL A 1 339 ? -14.272 -8.768 17.805 1.00 96.12 339 VAL A N 1
ATOM 2750 C CA . VAL A 1 339 ? -13.094 -8.516 18.649 1.00 96.12 339 VAL A CA 1
ATOM 2751 C C . VAL A 1 339 ? -13.480 -8.406 20.123 1.00 96.12 339 VAL A C 1
ATOM 2753 O O . VAL A 1 339 ? -12.781 -8.954 20.967 1.00 96.12 339 VAL A O 1
ATOM 2756 N N . LYS A 1 340 ? -14.591 -7.736 20.470 1.00 94.88 340 LYS A N 1
ATOM 2757 C CA . LYS A 1 340 ? -15.027 -7.673 21.876 1.00 94.88 340 LYS A CA 1
ATOM 2758 C C . LYS A 1 340 ? -15.466 -9.028 22.420 1.00 94.88 340 LYS A C 1
ATOM 2760 O O . LYS A 1 340 ? -15.173 -9.314 23.574 1.00 94.88 340 LYS A O 1
ATOM 2765 N N . ALA A 1 341 ? -16.185 -9.822 21.626 1.00 95.12 341 ALA A N 1
ATOM 2766 C CA . ALA A 1 341 ? -16.593 -11.163 22.031 1.00 95.12 341 ALA A CA 1
ATOM 2767 C C . ALA A 1 341 ? -15.367 -12.034 22.328 1.00 95.12 341 ALA A C 1
ATOM 2769 O O . ALA A 1 341 ? -15.312 -12.660 23.378 1.00 95.12 341 ALA A O 1
ATOM 2770 N N . TYR A 1 342 ? -14.361 -11.979 21.456 1.00 95.62 342 TYR A N 1
ATOM 2771 C CA . TYR A 1 342 ? -13.122 -12.723 21.628 1.00 95.62 342 TYR A CA 1
ATOM 2772 C C . TYR A 1 342 ? -12.302 -12.276 22.844 1.00 95.62 342 TYR A C 1
ATOM 2774 O O . TYR A 1 342 ? -11.845 -13.113 23.607 1.00 95.62 342 TYR A O 1
ATOM 2782 N N . LEU A 1 343 ? -12.142 -10.967 23.075 1.00 92.25 343 LEU A N 1
ATOM 2783 C CA . LEU A 1 343 ? -11.402 -10.492 24.253 1.00 92.25 343 LEU A CA 1
ATOM 2784 C C . LEU A 1 343 ? -12.074 -10.924 25.562 1.00 92.25 343 LEU A C 1
ATOM 2786 O O . LEU A 1 343 ? -11.392 -11.391 26.460 1.00 92.25 343 LEU A O 1
ATOM 2790 N N . ARG A 1 344 ? -13.411 -10.877 25.630 1.00 92.69 344 ARG A N 1
ATOM 2791 C CA . ARG A 1 344 ? -14.153 -11.369 26.802 1.00 92.69 344 ARG A CA 1
ATOM 2792 C C . ARG A 1 344 ? -13.929 -12.855 27.074 1.00 92.69 344 ARG A C 1
ATOM 2794 O O . ARG A 1 344 ? -13.977 -13.246 28.226 1.00 92.69 344 ARG A O 1
ATOM 2801 N N . GLN A 1 345 ? -13.716 -13.663 26.035 1.00 92.88 345 GLN A N 1
ATOM 2802 C CA . GLN A 1 345 ? -13.415 -15.091 26.182 1.00 92.88 345 GLN A CA 1
ATOM 2803 C C . GLN A 1 345 ? -12.007 -15.350 26.729 1.00 92.88 345 GLN A C 1
ATOM 2805 O O . GLN A 1 345 ? -11.775 -16.433 27.237 1.00 92.88 345 GLN A O 1
ATOM 2810 N N . LEU A 1 346 ? -11.077 -14.397 26.599 1.00 87.94 346 LEU A N 1
ATOM 2811 C CA . LEU A 1 346 ? -9.722 -14.507 27.152 1.00 87.94 346 LEU A CA 1
ATOM 2812 C C . LEU A 1 346 ? -9.634 -14.040 28.610 1.00 87.94 346 LEU A C 1
ATOM 2814 O O . LEU A 1 346 ? -8.690 -14.405 29.303 1.00 87.94 346 LEU A O 1
ATOM 2818 N N . ASP A 1 347 ? -10.579 -13.201 29.043 1.00 77.88 347 ASP A N 1
ATOM 2819 C CA . ASP A 1 347 ? -10.668 -12.686 30.414 1.00 77.88 347 ASP A CA 1
ATOM 2820 C C . ASP A 1 347 ? -11.484 -13.611 31.348 1.00 77.88 347 ASP A C 1
ATOM 2822 O O . ASP A 1 347 ? -11.567 -13.348 32.550 1.00 77.88 347 ASP A O 1
ATOM 2826 N N . CYS A 1 348 ? -12.124 -14.649 30.795 1.00 52.44 348 CYS A N 1
ATOM 2827 C CA . CYS A 1 348 ? -12.807 -15.735 31.509 1.00 52.44 348 CYS A CA 1
ATOM 2828 C C . CYS A 1 348 ? -11.896 -16.960 31.571 1.00 52.44 348 CYS A C 1
ATOM 2830 O O . CYS A 1 348 ? -11.919 -17.634 32.624 1.00 52.44 348 CYS A O 1
#

Foldseek 3Di:
DPDDQDPVLVVLLVLLVCCVVPNLVVSCVVSVHDSVVNVVVNVQDPNDSVSVVVVCVVCVVVDDPDDPFPVLLVVLLVLLVVLVVLVVVLVVLVVVLQVLLCQFQHCLVVLDPDAQDLQQRDDPSLLVCLQCVGLCSLQVDDLVVNLVVVVVSCVVVVHDRDSVSSVVSNVSSVPDDHNDDPDPVSSVVSNVSSVSSSVSSSVSSVSLVSLLVSLVPDLLNVVLCPAQQCPSRLSSSVCSQCPDLVVDPDLVSSLQQLQLDQDDDPPPPDDDPDTDTDPHHDPCNVVSLLSSLVRCCVVQDPPRPLSVQLVVCVVVVDDPVVSSSVSSSVVSSCSSVRSVVSVVVVVD